Protein AF-A0AAE1NBQ6-F1 (afdb_monomer)

Secondary structure (DSSP, 8-state):
-------------------PPP--------THHHHHHHHHHHHHHHHHHHHHHHHHHHHHHHHGGGSSS---TTS-----TTT-HHHHHHHHHHHHHHHHHHHHHHHHHHHHHS---HHHHHHHHHHHHHHHHHHHHHHHHHHHHHHHHHH-BTTTTBPP-TTT-HHHHHHHHHHHHHHHHHHHHHHHHHHHHHHHHTT-

Nearest PDB structures (foldseek):
  8otz-assembly1_F2  TM=3.561E-01  e=7.314E+00  Bos taurus
  1y2o-assembly1_B  TM=2.184E-01  e=4.485E+00  Homo sapiens

Foldseek 3Di:
DDDDDDDDDDDDDDDDDDPDDPPDPPPPPPCVVVVLVVLLVLLLVLLVLLLCLLVLLLCLLVVCQVVPVDDDDPDPPPPRVVVPVLSVLLNVLSVVVNVVSVVVNVVSVVCSVDVPDPVSLVVVLVVLVVSLVSLVVSLVSLVVVLCCLCPNDVVVPRDNPCVPPVPSSVSSVVSSVSSVVSSVSSVVSSVSSVVVSVVD

Sequence (200 aa):
MDSASAKSKSKGKAVSFAGSPPRSTEAAPLPLFKWKKGLAIVDFILRLGAIGATMGATALMGTNEQMLPFFTQFLQFHAQWNEFRTFQFFVVANGAVVGYLVLSLPFSVMCIVRPLAAAPRLLLIILDSMMMALVAAGASAAAAITYLIHNGSQDANWMAICSQFTDFCQVASEAVVVSFIAAMFFLCLVLVSSLALKRY

Organism: NCBI:txid499986

InterPro domains:
  IPR006459 Casparian strip membrane protein [TIGR01569] (44-195)
  IPR006702 Casparian strip membrane protein domain [PF04535] (37-184)
  IPR044173 Casparian strip membrane protein/CASP-like protein [PTHR36488] (36-198)

Solvent-accessible surface area (backbone atoms only — not comparable to full-atom values): 11492 Å² total; per-residue (Å²): 139,80,85,86,89,86,88,84,90,84,87,83,81,90,76,90,76,88,75,75,75,82,75,77,77,76,71,72,79,58,72,64,62,61,48,55,53,51,51,52,51,51,48,52,50,39,51,50,50,25,39,52,22,22,48,46,18,31,42,48,55,52,69,48,71,72,77,64,90,79,70,63,97,82,60,84,71,84,66,49,68,80,68,48,62,50,57,41,46,29,40,52,38,25,48,52,44,37,55,48,49,65,62,43,50,62,51,54,55,48,48,68,79,48,74,75,62,71,61,62,58,52,53,48,44,53,53,49,51,53,47,28,50,45,33,46,52,23,28,52,51,37,46,55,52,52,47,37,33,62,68,27,36,78,94,74,71,40,70,53,50,33,89,83,40,52,70,61,49,48,43,52,51,50,20,36,52,34,28,49,52,20,28,51,31,36,50,50,47,45,52,56,51,51,58,54,56,75,75,107

Mean predicted aligned error: 13.75 Å

Radius of gyration: 32.15 Å; Cα contacts (8 Å, |Δi|>4): 165; chains: 1; bounding box: 77×36×108 Å

pLDDT: mean 72.56, std 21.96, range [26.48, 96.06]

Structure (mmCIF, N/CA/C/O backbone):
data_AF-A0AAE1NBQ6-F1
#
_entry.id   AF-A0AAE1NBQ6-F1
#
loop_
_atom_site.group_PDB
_atom_site.id
_atom_site.type_symbol
_atom_site.label_atom_id
_atom_site.label_alt_id
_atom_site.label_comp_id
_atom_site.label_asym_id
_atom_site.label_entity_id
_atom_site.label_seq_id
_atom_site.pdbx_PDB_ins_code
_atom_site.Cartn_x
_atom_site.Cartn_y
_atom_site.Cartn_z
_atom_site.occupancy
_atom_site.B_iso_or_equiv
_atom_site.auth_seq_id
_atom_site.auth_comp_id
_atom_site.auth_asym_id
_atom_site.auth_atom_id
_atom_site.pdbx_PDB_model_num
ATOM 1 N N . MET A 1 1 ? -37.187 19.894 77.285 1.00 31.19 1 MET A N 1
ATOM 2 C CA . MET A 1 1 ? -38.013 19.436 78.412 1.00 31.19 1 MET A CA 1
ATOM 3 C C . MET A 1 1 ? -39.233 18.741 77.836 1.00 31.19 1 MET A C 1
ATOM 5 O O . MET A 1 1 ? -39.896 19.361 77.024 1.00 31.19 1 MET A O 1
ATOM 9 N N . ASP A 1 2 ? -39.594 17.498 78.107 1.00 26.84 2 ASP A N 1
ATOM 10 C CA . ASP A 1 2 ? -39.015 16.394 78.870 1.00 26.84 2 ASP A CA 1
ATOM 11 C C . ASP A 1 2 ? -39.895 15.162 78.565 1.00 26.84 2 ASP A C 1
ATOM 13 O O . ASP A 1 2 ? -41.098 15.314 78.374 1.00 26.84 2 ASP A O 1
ATOM 17 N N . SER A 1 3 ? -39.281 13.974 78.584 1.00 30.69 3 SER A N 1
ATOM 18 C CA . SER A 1 3 ? -39.890 12.649 78.849 1.00 30.69 3 SER A CA 1
ATOM 19 C C . SER A 1 3 ? -40.850 12.051 77.794 1.00 30.69 3 SER A C 1
ATOM 21 O O . SER A 1 3 ? -41.952 12.530 77.581 1.00 30.69 3 SER A O 1
ATOM 23 N N . ALA A 1 4 ? -40.479 11.043 76.996 1.00 29.22 4 ALA A N 1
ATOM 24 C CA . ALA A 1 4 ? -40.107 9.648 77.301 1.00 29.22 4 ALA A CA 1
ATOM 25 C C . ALA A 1 4 ? -41.265 8.697 77.704 1.00 29.22 4 ALA A C 1
ATOM 27 O O . ALA A 1 4 ? -41.817 8.783 78.791 1.00 29.22 4 ALA A O 1
ATOM 28 N N . SER A 1 5 ? -41.432 7.672 76.850 1.00 27.64 5 SER A N 1
ATOM 29 C CA . SER A 1 5 ? -41.730 6.258 77.151 1.00 27.64 5 SER A CA 1
ATOM 30 C C . SER A 1 5 ? -43.175 5.802 77.409 1.00 27.64 5 SER A C 1
ATOM 32 O O . SER A 1 5 ? -43.733 6.020 78.475 1.00 27.64 5 SER A O 1
ATOM 34 N N . ALA A 1 6 ? -43.691 4.958 76.504 1.00 31.31 6 ALA A N 1
ATOM 35 C CA . ALA A 1 6 ? -44.351 3.709 76.896 1.00 31.31 6 ALA A CA 1
ATOM 36 C C . ALA A 1 6 ? -44.285 2.674 75.759 1.00 31.31 6 ALA A C 1
ATOM 38 O O . ALA A 1 6 ? -44.835 2.837 74.673 1.00 31.31 6 ALA A O 1
ATOM 39 N N . LYS A 1 7 ? -43.570 1.589 76.043 1.00 26.61 7 LYS A N 1
ATOM 40 C CA . LYS A 1 7 ? -43.378 0.394 75.222 1.00 26.61 7 LYS A CA 1
ATOM 41 C C . LYS A 1 7 ? -44.514 -0.577 75.554 1.00 26.61 7 LYS A C 1
ATOM 43 O O . LYS A 1 7 ? -44.653 -0.938 76.717 1.00 26.61 7 LYS A O 1
ATOM 48 N N . SER A 1 8 ? -45.270 -1.059 74.567 1.00 29.67 8 SER A N 1
ATOM 49 C CA . SER A 1 8 ? -46.094 -2.264 74.732 1.00 29.67 8 SER A CA 1
ATOM 50 C C . SER A 1 8 ? -45.755 -3.275 73.645 1.00 29.67 8 SER A C 1
ATOM 52 O O . SER A 1 8 ? -45.847 -3.009 72.449 1.00 29.67 8 SER A O 1
ATOM 54 N N . LYS A 1 9 ? -45.275 -4.427 74.106 1.00 26.48 9 LYS A N 1
ATOM 55 C CA . LYS A 1 9 ? -44.834 -5.585 73.337 1.00 26.48 9 LYS A CA 1
ATOM 56 C C . LYS A 1 9 ? -45.940 -6.626 73.465 1.00 26.48 9 LYS A C 1
ATOM 58 O O . LYS A 1 9 ? -46.072 -7.216 74.531 1.00 26.48 9 LYS A O 1
ATOM 63 N N . SER A 1 10 ? -46.693 -6.877 72.398 1.00 29.58 10 SER A N 1
ATOM 64 C CA . SER A 1 10 ? -47.514 -8.086 72.288 1.00 29.58 10 SER A CA 1
ATOM 65 C C . SER A 1 10 ? -47.027 -8.929 71.117 1.00 29.58 10 SER A C 1
ATOM 67 O O . SER A 1 10 ? -46.678 -8.431 70.051 1.00 29.58 10 SER A O 1
ATOM 69 N N . LYS A 1 11 ? -46.896 -10.218 71.401 1.00 27.50 11 LYS A N 1
ATOM 70 C CA . LYS A 1 11 ? -46.149 -11.249 70.687 1.00 27.50 11 LYS A CA 1
ATOM 71 C C . LYS A 1 11 ? -47.190 -12.143 70.014 1.00 27.50 11 LYS A C 1
ATOM 73 O O . LYS A 1 11 ? -48.024 -12.695 70.723 1.00 27.50 11 LYS A O 1
ATOM 78 N N . GLY A 1 12 ? -47.150 -12.331 68.695 1.00 27.52 12 GLY A N 1
ATOM 79 C CA . GLY A 1 12 ? -48.074 -13.282 68.074 1.00 27.52 12 GLY A CA 1
ATOM 80 C C . GLY A 1 12 ? -48.014 -13.416 66.557 1.00 27.52 12 GLY A C 1
ATOM 81 O O . GLY A 1 12 ? -48.585 -12.603 65.851 1.00 27.52 12 GLY A O 1
ATOM 82 N N . LYS A 1 13 ? -47.440 -14.547 66.129 1.00 28.38 13 LYS A N 1
ATOM 83 C CA . LYS A 1 13 ? -47.637 -15.280 64.864 1.00 28.38 13 LYS A CA 1
ATOM 84 C C . LYS A 1 13 ? -46.990 -14.741 63.583 1.00 28.38 13 LYS A C 1
ATOM 86 O O . LYS A 1 13 ? -47.464 -13.830 62.921 1.00 28.38 13 LYS A O 1
ATOM 91 N N . ALA A 1 14 ? -45.935 -15.461 63.202 1.00 31.41 14 ALA A N 1
ATOM 92 C CA . ALA A 1 14 ? -45.407 -15.544 61.855 1.00 31.41 14 ALA A CA 1
ATOM 93 C C . ALA A 1 14 ? -46.482 -16.042 60.877 1.00 31.41 14 ALA A C 1
ATOM 95 O O . ALA A 1 14 ? -47.060 -17.110 61.077 1.00 31.41 14 ALA A O 1
ATOM 96 N N . VAL A 1 15 ? -46.679 -15.298 59.793 1.00 33.09 15 VAL A N 1
ATOM 97 C CA . VAL A 1 15 ? -47.125 -15.842 58.512 1.00 33.09 15 VAL A CA 1
ATOM 98 C C . VAL A 1 15 ? -46.121 -15.342 57.486 1.00 33.09 15 VAL A C 1
ATOM 100 O O . VAL A 1 15 ? -46.038 -14.153 57.189 1.00 33.09 15 VAL A O 1
ATOM 103 N N . SER A 1 16 ? -45.288 -16.273 57.035 1.00 30.25 16 SER A N 1
ATOM 104 C CA . SER A 1 16 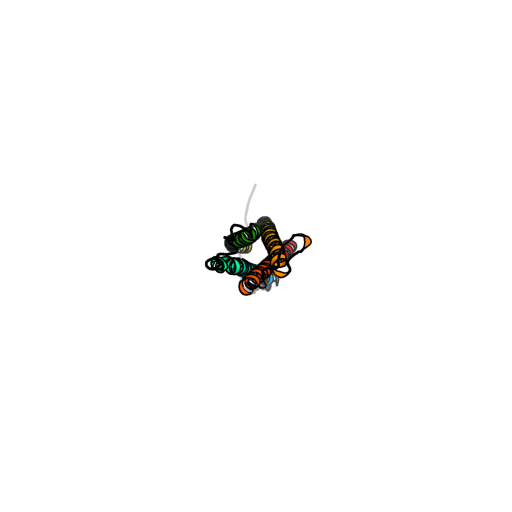? -44.361 -16.098 55.928 1.00 30.25 16 SER A CA 1
ATOM 105 C C . SER A 1 16 ? -45.186 -15.931 54.654 1.00 30.25 16 SER A C 1
ATOM 107 O O . SER A 1 16 ? -45.864 -16.869 54.242 1.00 30.25 16 SER A O 1
ATOM 109 N N . PHE A 1 17 ? -45.157 -14.747 54.048 1.00 33.66 17 PHE A N 1
ATOM 110 C CA . PHE A 1 17 ? -45.557 -14.578 52.656 1.00 33.66 17 PHE A CA 1
ATOM 111 C C . PHE A 1 17 ? -44.300 -14.231 51.871 1.00 33.66 17 PHE A C 1
ATOM 113 O O . PHE A 1 17 ? -43.771 -13.122 51.942 1.00 33.66 17 PHE A O 1
ATOM 120 N N . ALA A 1 18 ? -43.787 -15.248 51.183 1.00 34.12 18 ALA A N 1
ATOM 121 C CA . ALA A 1 18 ? -42.698 -15.144 50.236 1.00 34.12 18 ALA A CA 1
ATOM 122 C C . ALA A 1 18 ? -43.136 -14.249 49.066 1.00 34.12 18 ALA A C 1
ATOM 124 O O . ALA A 1 18 ? -43.719 -14.712 48.090 1.00 34.12 18 ALA A O 1
ATOM 125 N N . GLY A 1 19 ? -42.868 -12.950 49.179 1.00 32.12 19 GLY A N 1
ATOM 126 C CA . GLY A 1 19 ? -42.820 -12.043 48.041 1.00 32.12 19 GLY A CA 1
ATOM 127 C C . GLY A 1 19 ? -41.471 -12.210 47.354 1.00 32.12 19 GLY A C 1
ATOM 128 O O . GLY A 1 19 ? -40.482 -11.613 47.769 1.00 32.12 19 GLY A O 1
ATOM 129 N N . SER A 1 20 ? -41.412 -13.065 46.338 1.00 38.72 20 SER A N 1
ATOM 130 C CA . SER A 1 20 ? -40.271 -13.147 45.423 1.00 38.72 20 SER A CA 1
ATOM 131 C C . SER A 1 20 ? -39.976 -11.765 44.808 1.00 38.72 20 SER A C 1
ATOM 133 O O . SER A 1 20 ? -40.922 -11.102 44.374 1.00 38.72 20 SER A O 1
ATOM 135 N N . PRO A 1 21 ? -38.707 -11.315 44.731 1.00 45.84 21 PRO A N 1
ATOM 136 C CA . PRO A 1 21 ? -38.370 -10.086 44.019 1.00 45.84 21 PRO A CA 1
ATOM 137 C C . PRO A 1 21 ? -38.677 -10.251 42.522 1.00 45.84 21 PRO A C 1
ATOM 139 O O . PRO A 1 21 ? -38.608 -11.372 42.003 1.00 45.84 21 PRO A O 1
ATOM 142 N N . PRO A 1 22 ? -39.018 -9.167 41.800 1.00 41.03 22 PRO A N 1
ATOM 143 C CA . PRO A 1 22 ? -39.228 -9.244 40.367 1.00 41.03 22 PRO A CA 1
ATOM 144 C C . PRO A 1 22 ? -37.936 -9.719 39.707 1.00 41.03 22 PRO A C 1
ATOM 146 O O . PRO A 1 22 ? -36.879 -9.098 39.816 1.00 41.03 22 PRO A O 1
ATOM 149 N N . ARG A 1 23 ? -38.068 -10.870 39.050 1.00 34.34 23 ARG A N 1
ATOM 150 C CA . ARG A 1 23 ? -37.156 -11.459 38.079 1.00 34.34 23 ARG A CA 1
ATOM 151 C C . ARG A 1 23 ? -36.502 -10.339 37.275 1.00 34.34 23 ARG A C 1
ATOM 153 O O . ARG A 1 23 ? -37.174 -9.695 36.474 1.00 34.34 23 ARG A O 1
ATOM 160 N N . SER A 1 24 ? -35.210 -10.106 37.504 1.00 37.38 24 SER A N 1
ATOM 161 C CA . SER A 1 24 ? -34.391 -9.329 36.587 1.00 37.38 24 SER A CA 1
ATOM 162 C C . SER A 1 24 ? -34.566 -9.971 35.221 1.00 37.38 24 SER A C 1
ATOM 164 O O . SER A 1 24 ? -34.138 -11.104 34.998 1.00 37.38 24 SER A O 1
ATOM 166 N N . THR A 1 25 ? -35.282 -9.289 34.334 1.00 42.12 25 THR A N 1
ATOM 167 C CA . THR A 1 25 ? -35.248 -9.588 32.915 1.00 42.12 25 THR A CA 1
ATOM 168 C C . THR A 1 25 ? -33.795 -9.383 32.528 1.00 42.12 25 THR A C 1
ATOM 170 O O . THR A 1 25 ? -33.335 -8.251 32.394 1.00 42.12 25 THR A O 1
ATOM 173 N N . GLU A 1 26 ? -33.045 -10.480 32.474 1.00 49.03 26 GLU A N 1
ATOM 174 C CA . GLU A 1 26 ? -31.759 -10.534 31.810 1.00 49.03 26 GLU A CA 1
ATOM 175 C C . GLU A 1 26 ? -32.007 -9.998 30.405 1.00 49.03 26 GLU A C 1
ATOM 177 O O . GLU A 1 26 ? -32.633 -10.644 29.562 1.00 49.03 26 GLU A O 1
ATOM 182 N N . ALA A 1 27 ? -31.636 -8.735 30.203 1.00 45.88 27 ALA A N 1
ATOM 183 C CA . ALA A 1 27 ? -31.652 -8.119 28.902 1.00 45.88 27 ALA A CA 1
ATOM 184 C C . ALA A 1 27 ? -30.701 -8.956 28.054 1.00 45.88 27 ALA A C 1
ATOM 186 O O . ALA A 1 27 ? -29.486 -8.912 28.258 1.00 45.88 27 ALA A O 1
ATOM 187 N N . ALA A 1 28 ? -31.262 -9.751 27.138 1.00 53.34 28 ALA A N 1
ATOM 188 C CA . ALA A 1 28 ? -30.499 -10.414 26.097 1.00 53.34 28 ALA A CA 1
ATOM 189 C C . ALA A 1 28 ? -29.483 -9.391 25.560 1.00 53.34 28 ALA A C 1
ATOM 191 O O . ALA A 1 28 ? -29.900 -8.282 25.200 1.00 53.34 28 ALA A O 1
ATOM 192 N N . PRO A 1 29 ? -28.169 -9.683 25.576 1.00 52.31 29 PRO A N 1
ATOM 193 C CA . PRO A 1 29 ? -27.173 -8.690 25.222 1.00 52.31 29 PRO A CA 1
ATOM 194 C C . PRO A 1 29 ? -27.500 -8.179 23.822 1.00 52.31 29 PRO A C 1
ATOM 196 O O . PRO A 1 29 ? -27.537 -8.950 22.859 1.00 52.31 29 PRO A O 1
ATOM 199 N N . LEU A 1 30 ? -27.803 -6.880 23.744 1.00 52.66 30 LEU A N 1
ATOM 200 C CA . LEU A 1 30 ? -28.184 -6.192 22.519 1.00 52.66 30 LEU A CA 1
ATOM 201 C C . LEU A 1 30 ? -27.231 -6.564 21.364 1.00 52.66 30 LEU A C 1
ATOM 203 O O . LEU A 1 30 ? -26.025 -6.743 21.585 1.00 52.66 30 LEU A O 1
ATOM 207 N N . PRO A 1 31 ? -27.722 -6.577 20.110 1.00 55.84 31 PRO A N 1
ATOM 208 C CA . PRO A 1 31 ? -26.935 -6.862 18.901 1.00 55.84 31 PRO A CA 1
ATOM 209 C C . PRO A 1 31 ? -25.656 -6.012 18.751 1.00 55.84 31 PRO A C 1
ATOM 211 O O . PRO A 1 31 ? -24.762 -6.377 17.987 1.00 55.84 31 PRO A O 1
ATOM 214 N N . LEU A 1 32 ? -25.524 -4.927 19.522 1.00 56.03 32 LEU A N 1
ATOM 215 C CA . LEU A 1 32 ? -24.324 -4.098 19.640 1.00 56.03 32 LEU A CA 1
ATOM 216 C C . LEU A 1 32 ? -23.065 -4.884 20.035 1.00 56.03 32 LEU A C 1
ATOM 218 O O . LEU A 1 32 ? -21.993 -4.610 19.495 1.00 56.03 32 LEU A O 1
ATOM 222 N N . PHE A 1 33 ? -23.159 -5.874 20.929 1.00 52.78 33 PHE A N 1
ATOM 223 C CA . PHE A 1 33 ? -21.970 -6.614 21.374 1.00 52.78 33 PHE A CA 1
ATOM 224 C C . PHE A 1 33 ? -21.440 -7.570 20.292 1.00 52.78 33 PHE A C 1
ATOM 226 O O . PHE A 1 33 ? -20.227 -7.704 20.119 1.00 52.78 33 PHE A O 1
ATOM 233 N N . LYS A 1 34 ? -22.340 -8.175 19.500 1.00 61.50 34 LYS A N 1
ATOM 234 C CA . LYS A 1 34 ? -21.973 -8.960 18.305 1.00 61.50 34 LYS A CA 1
ATOM 235 C C . LYS A 1 34 ? -21.352 -8.071 17.222 1.00 61.50 34 LYS A C 1
ATOM 237 O O . LYS A 1 34 ? -20.359 -8.461 16.616 1.00 61.50 34 LYS A O 1
ATOM 242 N N . TRP A 1 35 ? -21.877 -6.859 17.038 1.00 68.50 35 TRP A N 1
ATOM 243 C CA . TRP A 1 35 ? -21.367 -5.887 16.066 1.00 68.50 35 TRP A CA 1
ATOM 244 C C . TRP A 1 35 ? -19.948 -5.394 16.378 1.00 68.50 35 TRP A C 1
ATOM 246 O O . TRP A 1 35 ? -19.117 -5.333 15.476 1.00 68.50 35 TRP A O 1
ATOM 256 N N . LYS A 1 36 ? -19.634 -5.095 17.648 1.00 71.19 36 LYS A N 1
ATOM 257 C CA . LYS A 1 36 ? -18.278 -4.670 18.050 1.00 71.19 36 LYS A CA 1
ATOM 258 C C . LYS A 1 36 ? -17.228 -5.758 17.801 1.00 71.19 36 LYS A C 1
ATOM 260 O O . LYS A 1 36 ? -16.136 -5.451 17.331 1.00 71.19 36 LYS A O 1
ATOM 265 N N . LYS A 1 37 ? -17.573 -7.024 18.066 1.00 74.56 37 LYS A N 1
ATOM 266 C CA . LYS A 1 37 ? -16.703 -8.176 17.780 1.00 74.56 37 LYS A CA 1
ATOM 267 C C . LYS A 1 37 ? -16.515 -8.393 16.279 1.00 74.56 37 LYS A C 1
ATOM 269 O O . LYS A 1 37 ? -15.386 -8.566 15.842 1.00 74.56 37 LYS A O 1
ATOM 274 N N . GLY A 1 38 ? -17.593 -8.330 15.495 1.00 81.06 38 GLY A N 1
ATOM 275 C CA . GLY A 1 38 ? -17.519 -8.450 14.035 1.00 81.06 38 GLY A CA 1
ATOM 276 C C . GLY A 1 38 ? -16.649 -7.362 13.406 1.00 81.06 38 GLY A C 1
ATOM 277 O O . GLY A 1 38 ? -15.786 -7.662 12.591 1.00 81.06 38 GLY A O 1
ATOM 278 N N . LEU A 1 39 ? -16.803 -6.115 13.854 1.00 80.88 39 LEU A N 1
ATOM 279 C CA . LEU A 1 39 ? -15.987 -4.992 13.399 1.00 80.88 39 LEU A CA 1
ATOM 280 C C . LEU A 1 39 ? -14.494 -5.185 13.708 1.00 80.88 39 LEU A C 1
ATOM 282 O O . LEU A 1 39 ? -13.658 -4.917 12.854 1.00 80.88 39 LEU A O 1
ATOM 286 N N . ALA A 1 40 ? -14.166 -5.665 14.911 1.00 81.44 40 ALA A N 1
ATOM 287 C CA . ALA A 1 40 ? -12.790 -5.963 15.307 1.00 81.44 40 ALA A CA 1
ATOM 288 C C . ALA A 1 40 ? -12.166 -7.080 14.455 1.00 81.44 40 ALA A C 1
ATOM 290 O O . ALA A 1 40 ? -11.008 -6.984 14.064 1.00 81.44 40 ALA A O 1
ATOM 291 N N . ILE A 1 41 ? -12.941 -8.123 14.139 1.00 85.44 41 ILE A N 1
ATOM 292 C CA . ILE A 1 41 ? -12.497 -9.224 13.276 1.00 85.44 41 ILE A CA 1
ATOM 293 C C . ILE A 1 41 ? -12.252 -8.719 11.850 1.00 85.44 41 ILE A C 1
ATOM 295 O O . ILE A 1 41 ? -11.231 -9.049 11.256 1.00 85.44 41 ILE A O 1
ATOM 299 N N . VAL A 1 42 ? -13.158 -7.898 11.311 1.00 89.00 42 VAL A N 1
ATOM 300 C CA . VAL A 1 42 ? -13.010 -7.322 9.967 1.00 89.00 42 VAL A CA 1
ATOM 301 C C . VAL A 1 42 ? -11.791 -6.395 9.888 1.00 89.00 42 VAL A C 1
ATOM 303 O O . VAL A 1 42 ? -11.018 -6.535 8.946 1.00 89.00 42 VAL A O 1
ATOM 306 N N . ASP A 1 43 ? -11.570 -5.512 10.873 1.00 86.56 43 ASP A N 1
ATOM 307 C CA . ASP A 1 43 ? -10.354 -4.674 10.955 1.00 86.56 43 ASP A CA 1
ATOM 308 C C . ASP A 1 43 ? -9.085 -5.537 10.946 1.00 86.56 43 ASP A C 1
ATOM 310 O O . ASP A 1 43 ? -8.170 -5.304 10.159 1.00 86.56 43 ASP A O 1
ATOM 314 N N . PHE A 1 44 ? -9.065 -6.595 11.759 1.00 88.06 44 PHE A N 1
ATOM 315 C CA . PHE A 1 44 ? -7.923 -7.498 11.862 1.00 88.06 44 PHE A CA 1
ATOM 316 C C . PHE A 1 44 ? -7.630 -8.241 10.549 1.00 88.06 44 PHE A C 1
ATOM 318 O O . PHE A 1 44 ? -6.479 -8.291 10.117 1.00 88.06 44 PHE A O 1
ATOM 325 N N . ILE A 1 45 ? -8.660 -8.776 9.883 1.00 91.56 45 ILE A N 1
ATOM 326 C CA . ILE A 1 45 ? -8.518 -9.463 8.588 1.00 91.56 45 ILE A CA 1
ATOM 327 C C . ILE A 1 45 ? -8.020 -8.495 7.514 1.00 91.56 45 ILE A C 1
ATOM 329 O O . ILE A 1 45 ? -7.120 -8.841 6.753 1.00 91.56 45 ILE A O 1
ATOM 333 N N . LEU A 1 46 ? -8.570 -7.280 7.460 1.00 91.25 46 LEU A N 1
ATOM 334 C CA . LEU A 1 46 ? -8.147 -6.267 6.495 1.00 91.25 46 LEU A CA 1
ATOM 335 C C . LEU A 1 46 ? -6.688 -5.843 6.718 1.00 91.25 46 LEU A C 1
ATOM 337 O O . LEU A 1 46 ? -5.946 -5.718 5.747 1.00 91.25 46 LEU A O 1
ATOM 341 N N . ARG A 1 47 ? -6.245 -5.684 7.975 1.00 91.19 47 ARG A N 1
ATOM 342 C CA . ARG A 1 47 ? -4.834 -5.396 8.293 1.00 91.19 47 ARG A CA 1
ATOM 343 C C . ARG A 1 47 ? -3.914 -6.549 7.902 1.00 91.19 47 ARG A C 1
ATOM 345 O O . ARG A 1 47 ? -2.872 -6.304 7.307 1.00 91.19 47 ARG A O 1
ATOM 352 N N . LEU A 1 48 ? -4.299 -7.795 8.178 1.00 91.38 48 LEU A N 1
ATOM 353 C CA . LEU A 1 48 ? -3.549 -8.979 7.740 1.00 91.38 48 LEU A CA 1
ATOM 354 C C . LEU A 1 48 ? -3.448 -9.068 6.214 1.00 91.38 48 LEU A C 1
ATOM 356 O O . LEU A 1 48 ? -2.368 -9.323 5.689 1.00 91.38 48 LEU A O 1
ATOM 360 N N . GLY A 1 49 ? -4.553 -8.817 5.509 1.00 92.44 49 GLY A N 1
ATOM 361 C CA . GLY A 1 49 ? -4.581 -8.760 4.049 1.00 92.44 49 GLY A CA 1
ATOM 362 C C . GLY A 1 49 ? -3.665 -7.666 3.505 1.00 92.44 49 GLY A C 1
ATOM 363 O O . GLY A 1 49 ? -2.886 -7.922 2.591 1.00 92.44 49 GLY A O 1
ATOM 364 N N . ALA A 1 50 ? -3.689 -6.477 4.115 1.00 93.06 50 ALA A N 1
ATOM 365 C CA . ALA A 1 50 ? -2.795 -5.380 3.760 1.00 93.06 50 ALA A CA 1
ATOM 366 C C . ALA A 1 50 ? -1.319 -5.736 3.993 1.00 93.06 50 ALA A C 1
ATOM 368 O O . ALA A 1 50 ? -0.508 -5.455 3.119 1.00 93.06 50 ALA A O 1
ATOM 369 N N . ILE A 1 51 ? -0.972 -6.396 5.109 1.00 93.12 51 ILE A N 1
ATOM 370 C CA . ILE A 1 51 ? 0.399 -6.873 5.379 1.00 93.12 51 ILE A CA 1
ATOM 371 C C . ILE A 1 51 ? 0.828 -7.873 4.313 1.00 93.12 51 ILE A C 1
ATOM 373 O O . ILE A 1 51 ? 1.904 -7.734 3.744 1.00 93.12 51 ILE A O 1
ATOM 377 N N . GLY A 1 52 ? -0.007 -8.875 4.031 1.00 92.62 52 GLY A N 1
ATOM 378 C CA . GLY A 1 52 ? 0.295 -9.888 3.025 1.00 92.62 52 GLY A CA 1
ATOM 379 C C . GLY A 1 52 ? 0.489 -9.277 1.639 1.00 92.62 52 GLY A C 1
ATOM 380 O O . GLY A 1 52 ? 1.427 -9.643 0.938 1.00 92.62 52 GLY A O 1
ATOM 381 N N . ALA A 1 53 ? -0.346 -8.304 1.272 1.00 93.75 53 ALA A N 1
ATOM 382 C CA . ALA A 1 53 ? -0.247 -7.612 -0.003 1.00 93.75 53 ALA A CA 1
ATOM 383 C C . ALA A 1 53 ? 1.004 -6.721 -0.084 1.00 93.75 53 ALA A C 1
ATOM 385 O O . ALA A 1 53 ? 1.779 -6.865 -1.019 1.00 93.75 53 ALA A O 1
ATOM 386 N N . THR A 1 54 ? 1.276 -5.845 0.888 1.00 91.94 54 THR A N 1
ATOM 387 C CA . THR A 1 54 ? 2.470 -4.976 0.835 1.00 91.94 54 THR A CA 1
ATOM 388 C C . THR A 1 54 ? 3.767 -5.764 0.975 1.00 91.94 54 THR A C 1
ATOM 390 O O . THR A 1 54 ? 4.736 -5.483 0.269 1.00 91.94 54 THR A O 1
ATOM 393 N N . MET A 1 55 ? 3.794 -6.792 1.825 1.00 91.12 55 MET A N 1
ATOM 394 C CA . MET A 1 55 ? 4.932 -7.700 1.942 1.00 91.12 55 MET A CA 1
ATOM 395 C C . MET A 1 55 ? 5.109 -8.525 0.668 1.00 91.12 55 MET A C 1
ATOM 397 O O . MET A 1 55 ? 6.232 -8.669 0.212 1.00 91.12 55 MET A O 1
ATOM 401 N N . GLY A 1 56 ? 4.023 -9.003 0.057 1.00 90.75 56 GLY A N 1
ATOM 402 C CA . GLY A 1 56 ? 4.045 -9.697 -1.229 1.00 90.75 56 GLY A CA 1
ATOM 403 C C . GLY A 1 56 ? 4.539 -8.802 -2.363 1.00 90.75 56 GLY A C 1
ATOM 404 O O . GLY A 1 56 ? 5.419 -9.206 -3.103 1.00 90.75 56 GLY A O 1
ATOM 405 N N . ALA A 1 57 ? 4.061 -7.561 -2.456 1.00 89.56 57 ALA A N 1
ATOM 406 C CA . ALA A 1 57 ? 4.537 -6.582 -3.431 1.00 89.56 57 ALA A CA 1
ATOM 407 C C . ALA A 1 57 ? 6.028 -6.266 -3.234 1.00 89.56 57 ALA A C 1
ATOM 409 O O . ALA A 1 57 ? 6.796 -6.267 -4.192 1.00 89.56 57 ALA A O 1
ATOM 410 N N . THR A 1 58 ? 6.450 -6.053 -1.984 1.00 87.81 58 THR A N 1
ATOM 411 C CA . THR A 1 58 ? 7.857 -5.817 -1.623 1.00 87.81 58 THR A CA 1
ATOM 412 C C . THR A 1 58 ? 8.712 -7.041 -1.915 1.00 87.81 58 THR A C 1
ATOM 414 O O . THR A 1 58 ? 9.822 -6.891 -2.399 1.00 87.81 58 THR A O 1
ATOM 417 N N . ALA A 1 59 ? 8.209 -8.245 -1.645 1.00 86.50 59 ALA A N 1
ATOM 418 C CA . ALA A 1 59 ? 8.911 -9.493 -1.896 1.00 86.50 59 ALA A CA 1
ATOM 419 C C . ALA A 1 59 ? 9.004 -9.777 -3.390 1.00 86.50 59 ALA A C 1
ATOM 421 O O . ALA A 1 59 ? 10.096 -10.021 -3.846 1.00 86.50 59 ALA A O 1
ATOM 422 N N . LEU A 1 60 ? 7.933 -9.668 -4.177 1.00 85.50 60 LEU A N 1
ATOM 423 C CA . LEU A 1 60 ? 7.990 -9.842 -5.634 1.00 85.50 60 LEU A CA 1
ATOM 424 C C . LEU A 1 60 ? 8.997 -8.878 -6.265 1.00 85.50 60 LEU A C 1
ATOM 426 O O . LEU A 1 60 ? 9.791 -9.261 -7.118 1.00 85.50 60 LEU A O 1
ATOM 430 N N . MET A 1 61 ? 9.007 -7.630 -5.803 1.00 80.00 61 MET A N 1
ATOM 431 C CA . MET A 1 61 ? 9.922 -6.616 -6.307 1.00 80.00 61 MET A CA 1
ATOM 432 C C . MET A 1 61 ? 11.352 -6.803 -5.768 1.00 80.00 61 MET A C 1
ATOM 434 O O . MET A 1 61 ? 12.314 -6.659 -6.508 1.00 80.00 61 MET A O 1
ATOM 438 N N . GLY A 1 62 ? 11.501 -7.193 -4.504 1.00 71.06 62 GLY A N 1
ATOM 439 C CA . GLY A 1 62 ? 12.783 -7.399 -3.834 1.00 71.06 62 GLY A CA 1
ATOM 440 C C . GLY A 1 62 ? 13.431 -8.747 -4.147 1.00 71.06 62 GLY A C 1
ATOM 441 O O . GLY A 1 62 ? 14.623 -8.826 -4.327 1.00 71.06 62 GLY A O 1
ATOM 442 N N . THR A 1 63 ? 12.718 -9.850 -4.318 1.00 69.50 63 THR A N 1
ATOM 443 C CA . THR A 1 63 ? 13.337 -11.130 -4.717 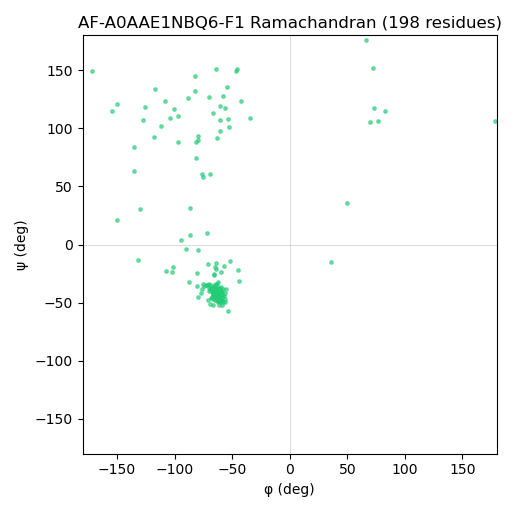1.00 69.50 63 THR A CA 1
ATOM 444 C C . THR A 1 63 ? 13.814 -11.104 -6.165 1.00 69.50 63 THR A C 1
ATOM 446 O O . THR A 1 63 ? 14.676 -11.892 -6.545 1.00 69.50 63 THR A O 1
ATOM 449 N N . ASN A 1 64 ? 13.334 -10.141 -6.953 1.00 59.62 64 ASN A N 1
ATOM 450 C CA . ASN A 1 64 ? 13.921 -9.793 -8.240 1.00 59.62 64 ASN A CA 1
ATOM 451 C C . ASN A 1 64 ? 15.278 -9.061 -8.124 1.00 59.62 64 ASN A C 1
ATOM 453 O O . ASN A 1 64 ? 15.805 -8.620 -9.143 1.00 59.62 64 ASN A O 1
ATOM 457 N N . GLU A 1 65 ? 15.919 -8.963 -6.947 1.00 47.62 65 GLU A N 1
ATOM 458 C CA . GLU A 1 65 ? 17.336 -8.546 -6.840 1.00 47.62 65 GLU A CA 1
ATOM 459 C C . GLU A 1 65 ? 18.276 -9.457 -7.663 1.00 47.62 65 GLU A C 1
ATOM 461 O O . GLU A 1 65 ? 19.382 -9.052 -8.010 1.00 47.62 65 GLU A O 1
ATOM 466 N N . GLN A 1 66 ? 17.836 -10.665 -8.044 1.00 39.47 66 GLN A N 1
ATOM 467 C CA . GLN A 1 66 ? 18.572 -11.563 -8.945 1.00 39.47 66 GLN A CA 1
ATOM 468 C C . GLN A 1 66 ? 18.328 -11.321 -10.443 1.00 39.47 66 GLN A C 1
ATOM 470 O O . GLN A 1 66 ? 18.839 -12.073 -11.268 1.00 39.47 66 GLN A O 1
ATOM 475 N N . MET A 1 67 ? 17.634 -10.251 -10.830 1.00 44.84 67 MET A N 1
ATOM 476 C CA . MET A 1 67 ? 17.519 -9.839 -12.233 1.00 44.84 67 MET A CA 1
ATOM 477 C C . MET A 1 67 ? 18.678 -8.941 -12.695 1.00 44.84 67 MET A C 1
ATOM 479 O O . MET A 1 67 ? 18.462 -8.114 -13.566 1.00 44.84 67 MET A O 1
ATOM 483 N N . LEU A 1 68 ? 19.907 -9.089 -12.161 1.00 46.09 68 LEU A N 1
ATOM 484 C CA . LEU A 1 68 ? 21.113 -8.427 -12.708 1.00 46.09 68 LEU A CA 1
ATOM 485 C C . LEU A 1 68 ? 22.497 -9.126 -12.550 1.00 46.09 68 LEU A C 1
ATOM 487 O O . LEU A 1 68 ? 23.496 -8.437 -12.751 1.00 46.09 68 LEU A O 1
ATOM 491 N N . PRO A 1 69 ? 22.686 -10.447 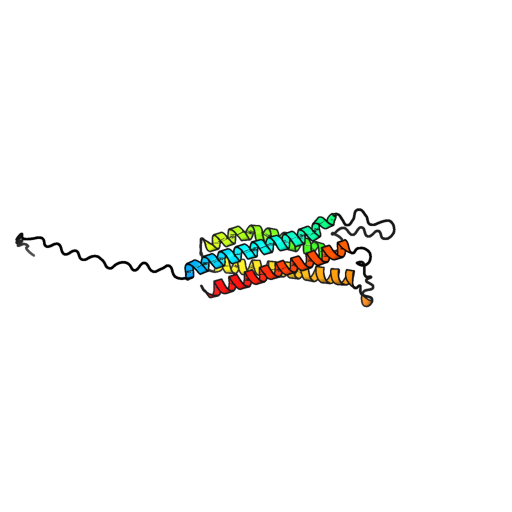-12.316 1.00 39.22 69 PRO A N 1
ATOM 492 C CA . PRO A 1 69 ? 24.004 -11.031 -12.584 1.00 39.22 69 PRO A CA 1
ATOM 493 C C . PRO A 1 69 ? 24.223 -11.324 -14.084 1.00 39.22 69 PRO A C 1
ATOM 495 O O . PRO A 1 69 ? 25.319 -11.729 -14.458 1.00 39.22 69 PRO A O 1
ATOM 498 N N . PHE A 1 70 ? 23.214 -11.135 -14.951 1.00 40.41 70 PHE A N 1
ATOM 499 C CA . PHE A 1 70 ? 23.222 -11.648 -16.331 1.00 40.41 70 PHE A CA 1
ATOM 500 C C . PHE A 1 70 ? 22.876 -10.617 -17.429 1.00 40.41 70 PHE A C 1
ATOM 502 O O . PHE A 1 70 ? 22.332 -10.992 -18.463 1.00 40.41 70 PHE A O 1
ATOM 509 N N . PHE A 1 71 ? 23.187 -9.324 -17.262 1.00 47.84 71 PHE A N 1
ATOM 510 C CA . PHE A 1 71 ? 23.157 -8.375 -18.391 1.00 47.84 71 PHE A CA 1
ATOM 511 C C . PHE A 1 71 ? 24.558 -8.186 -18.988 1.00 47.84 71 PHE A C 1
ATOM 513 O O . PHE A 1 71 ? 25.480 -7.653 -18.376 1.00 47.84 71 PHE A O 1
ATOM 520 N N . THR A 1 72 ? 24.696 -8.701 -20.203 1.00 37.94 72 THR A N 1
ATOM 521 C CA . THR A 1 72 ? 25.905 -8.950 -20.986 1.00 37.94 72 THR A CA 1
ATOM 522 C C . THR A 1 72 ? 26.429 -7.713 -21.728 1.00 37.94 72 THR 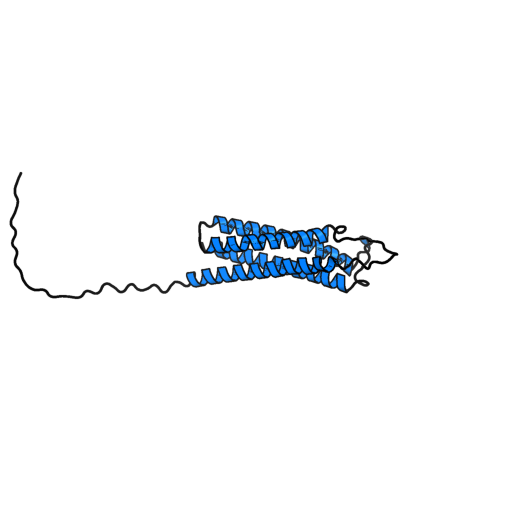A C 1
ATOM 524 O O . THR A 1 72 ? 25.663 -7.072 -22.440 1.00 37.94 72 THR A O 1
ATOM 527 N N . GLN A 1 73 ? 27.739 -7.453 -21.613 1.00 43.62 73 GLN A N 1
ATOM 528 C CA . GLN A 1 73 ? 28.754 -6.933 -22.567 1.00 43.62 73 GLN A CA 1
ATOM 529 C C . GLN A 1 73 ? 28.445 -5.854 -23.649 1.00 43.62 73 GLN A C 1
ATOM 531 O O . GLN A 1 73 ? 29.397 -5.281 -24.168 1.00 43.62 73 GLN A O 1
ATOM 536 N N . PHE A 1 74 ? 27.201 -5.515 -24.003 1.00 44.84 74 PHE A N 1
ATOM 537 C CA . PHE A 1 74 ? 26.893 -4.549 -25.080 1.00 44.84 74 PHE A CA 1
ATOM 538 C C . PHE A 1 74 ? 25.868 -3.463 -24.715 1.00 44.84 74 PHE A C 1
ATOM 540 O O . PHE A 1 74 ? 25.791 -2.447 -25.399 1.00 44.84 74 PHE A O 1
ATOM 547 N N . LEU A 1 75 ? 25.144 -3.618 -23.605 1.00 46.31 75 LEU A N 1
ATOM 548 C CA . LEU A 1 75 ? 24.358 -2.563 -22.959 1.00 46.31 75 LEU A CA 1
ATOM 549 C C . LEU A 1 75 ? 24.644 -2.652 -21.463 1.00 46.31 75 LEU A C 1
ATOM 551 O O . LEU A 1 75 ? 23.931 -3.314 -20.715 1.00 46.31 75 LEU A O 1
ATOM 555 N N . GLN A 1 76 ? 25.743 -2.036 -21.033 1.00 34.16 76 GLN A N 1
ATOM 556 C CA . GLN A 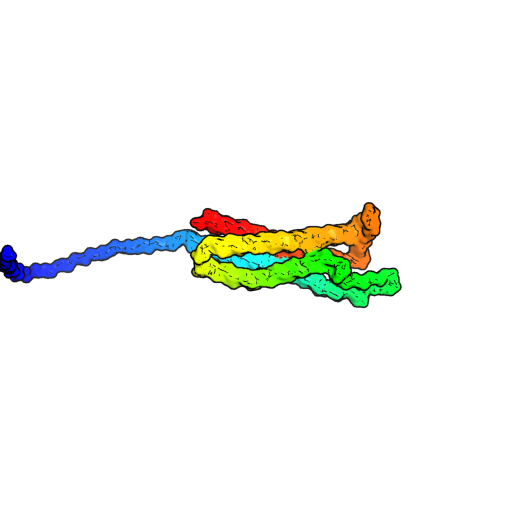1 76 ? 26.166 -2.025 -19.636 1.00 34.16 76 GLN A CA 1
ATOM 557 C C . GLN A 1 76 ? 25.303 -1.047 -18.822 1.00 34.16 76 GLN A C 1
ATOM 559 O O . GLN A 1 76 ? 25.795 -0.077 -18.257 1.00 34.16 76 GLN A O 1
ATOM 564 N N . PHE A 1 77 ? 23.994 -1.295 -18.764 1.00 42.94 77 PHE A N 1
ATOM 565 C CA . PHE A 1 77 ? 23.151 -0.735 -17.719 1.00 42.94 77 PHE A CA 1
ATOM 566 C C . PHE A 1 77 ? 23.351 -1.601 -16.481 1.00 42.94 77 PHE A C 1
ATOM 568 O O . PHE A 1 77 ? 22.656 -2.589 -16.263 1.00 42.94 77 PHE A O 1
ATOM 575 N N . HIS A 1 78 ? 24.326 -1.220 -15.658 1.00 35.47 78 HIS A N 1
ATOM 576 C CA . HIS A 1 78 ? 24.394 -1.634 -14.260 1.00 35.47 78 HIS A CA 1
ATOM 577 C C . HIS A 1 78 ? 23.245 -0.947 -13.503 1.00 35.47 78 HIS A C 1
ATOM 579 O O . HIS A 1 78 ? 23.458 -0.106 -12.639 1.00 35.47 78 HIS A O 1
ATOM 585 N N . ALA A 1 79 ? 22.005 -1.225 -13.902 1.00 40.69 79 ALA A N 1
ATOM 586 C CA . ALA A 1 79 ? 20.823 -0.661 -13.284 1.00 40.69 79 ALA A CA 1
ATOM 587 C C . ALA A 1 79 ? 20.522 -1.486 -12.039 1.00 40.69 79 ALA A C 1
ATOM 589 O O . ALA A 1 79 ? 19.599 -2.293 -12.017 1.00 40.69 79 ALA A O 1
ATOM 590 N N . GLN A 1 80 ? 21.328 -1.294 -10.993 1.00 42.72 80 GLN A N 1
ATOM 591 C CA . GLN A 1 80 ? 20.896 -1.630 -9.643 1.00 42.72 80 GLN A CA 1
ATOM 592 C C . GLN A 1 80 ? 19.472 -1.079 -9.459 1.00 42.72 80 GLN A C 1
ATOM 594 O O . GLN A 1 80 ? 19.134 -0.031 -10.016 1.00 42.72 80 GLN A O 1
ATOM 599 N N . TRP A 1 81 ? 18.655 -1.711 -8.615 1.00 41.72 81 TRP A N 1
ATOM 600 C CA . TRP A 1 81 ? 17.382 -1.140 -8.148 1.00 41.72 81 TRP A CA 1
ATOM 601 C C . TRP A 1 81 ? 17.510 0.341 -7.730 1.00 41.72 81 TRP A C 1
ATOM 603 O O . TRP A 1 81 ? 16.531 1.074 -7.772 1.00 41.72 81 TRP A O 1
ATOM 613 N N . ASN A 1 82 ? 18.736 0.776 -7.412 1.00 44.56 82 ASN A N 1
ATOM 614 C CA . ASN A 1 82 ? 19.216 2.125 -7.128 1.00 44.56 82 ASN 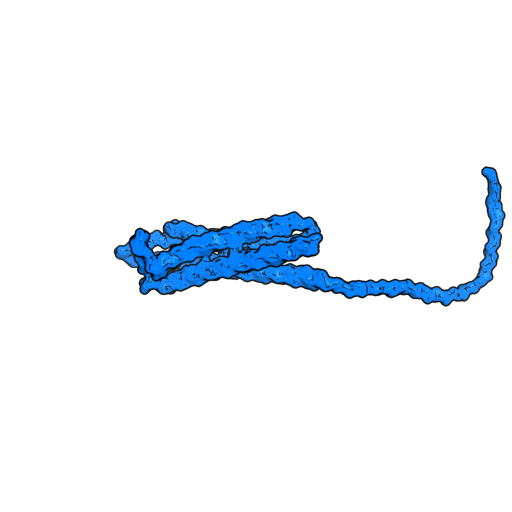A CA 1
ATOM 615 C C . ASN A 1 82 ? 19.168 3.175 -8.249 1.00 44.56 82 ASN A C 1
ATOM 617 O O . ASN A 1 82 ? 19.142 4.362 -7.938 1.00 44.56 82 ASN A O 1
ATOM 621 N N . GLU A 1 83 ? 19.105 2.781 -9.519 1.00 48.47 83 GLU A N 1
ATOM 622 C CA . GLU A 1 83 ? 19.155 3.739 -10.632 1.00 48.47 83 GLU A CA 1
ATOM 623 C C . GLU A 1 83 ? 17.760 4.273 -11.003 1.00 48.47 83 GLU A C 1
ATOM 625 O O . GLU A 1 83 ? 17.592 5.448 -11.336 1.00 48.47 83 GLU A O 1
ATOM 630 N N . PHE A 1 84 ? 16.712 3.454 -10.851 1.00 61.44 84 PHE A N 1
ATOM 631 C CA . PHE A 1 84 ? 15.326 3.892 -11.027 1.00 61.44 84 PHE A CA 1
ATOM 632 C C . PHE A 1 84 ? 14.698 4.229 -9.677 1.00 61.44 84 PHE A C 1
ATOM 634 O O . PHE A 1 84 ? 14.020 3.410 -9.052 1.00 61.44 84 PHE A O 1
ATOM 641 N N . ARG A 1 85 ? 14.875 5.490 -9.264 1.00 73.94 85 ARG A N 1
ATOM 642 C CA . ARG A 1 85 ? 14.324 6.079 -8.026 1.00 73.94 85 ARG A CA 1
ATOM 643 C C . ARG A 1 85 ? 12.854 5.711 -7.770 1.00 73.94 85 ARG A C 1
ATOM 645 O O . ARG A 1 85 ? 12.444 5.576 -6.621 1.00 73.94 85 ARG A O 1
ATOM 652 N N . THR A 1 86 ? 12.068 5.517 -8.826 1.00 81.25 86 THR A N 1
ATOM 653 C CA . THR A 1 86 ? 10.658 5.124 -8.754 1.00 81.25 86 THR A CA 1
ATOM 654 C C . THR A 1 86 ? 10.434 3.747 -8.128 1.00 81.25 86 THR A C 1
ATOM 656 O O . THR A 1 86 ? 9.570 3.600 -7.264 1.00 81.25 86 THR A O 1
ATOM 659 N N . PHE A 1 87 ? 11.213 2.739 -8.521 1.00 77.31 87 PHE A N 1
ATOM 660 C CA . PHE A 1 87 ? 11.058 1.387 -7.988 1.00 77.31 87 PHE A CA 1
ATOM 661 C C . PHE A 1 87 ? 11.611 1.265 -6.568 1.00 77.31 87 PHE A C 1
ATOM 663 O O . PHE A 1 87 ? 11.007 0.595 -5.733 1.00 77.31 87 PHE A O 1
ATOM 670 N N . GLN A 1 88 ? 12.678 1.997 -6.242 1.00 81.81 88 GLN A N 1
ATOM 671 C CA . GLN A 1 88 ? 13.116 2.122 -4.850 1.00 81.81 88 GLN A CA 1
ATOM 672 C C . GLN A 1 88 ? 12.049 2.746 -3.971 1.00 81.81 88 GLN A C 1
ATOM 674 O O . GLN A 1 88 ? 11.764 2.241 -2.891 1.00 81.81 88 GLN A O 1
ATOM 679 N N . PHE A 1 89 ? 11.451 3.844 -4.438 1.00 86.94 89 PHE A N 1
ATOM 680 C CA . PHE A 1 89 ? 10.384 4.506 -3.711 1.00 86.94 89 PHE A CA 1
ATOM 681 C C . PHE A 1 89 ? 9.214 3.548 -3.475 1.00 86.94 89 PHE A C 1
ATOM 683 O O . PHE A 1 89 ? 8.713 3.484 -2.360 1.00 86.94 89 PHE A O 1
ATOM 690 N N . PHE A 1 90 ? 8.839 2.745 -4.474 1.00 89.19 90 PHE A N 1
ATOM 691 C CA . PHE A 1 90 ? 7.817 1.709 -4.336 1.00 89.19 90 PHE A CA 1
ATOM 692 C C . PHE A 1 90 ? 8.151 0.667 -3.253 1.00 89.19 90 PHE A C 1
ATOM 694 O O . PHE A 1 90 ? 7.307 0.384 -2.401 1.00 89.19 90 PHE A O 1
ATOM 701 N N . VAL A 1 91 ? 9.370 0.117 -3.260 1.00 87.62 91 VAL A N 1
ATOM 702 C CA . VAL A 1 91 ? 9.820 -0.899 -2.289 1.00 87.62 91 VAL A CA 1
ATOM 703 C C . VAL A 1 91 ? 9.909 -0.308 -0.882 1.00 87.62 91 VAL A C 1
ATOM 705 O O . VAL A 1 91 ? 9.384 -0.884 0.068 1.00 87.62 91 VAL A O 1
ATOM 708 N N . VAL A 1 92 ? 10.512 0.875 -0.741 1.00 88.88 92 VAL A N 1
ATOM 709 C CA . VAL A 1 92 ? 10.647 1.575 0.545 1.00 88.88 92 VAL A CA 1
ATOM 710 C C . VAL A 1 92 ? 9.280 1.982 1.094 1.00 88.88 92 VAL A C 1
ATOM 712 O O . VAL A 1 92 ? 9.033 1.805 2.285 1.00 88.88 92 VAL A O 1
ATOM 715 N N . ALA A 1 93 ? 8.372 2.477 0.249 1.00 92.75 93 ALA A N 1
ATOM 716 C CA . ALA A 1 93 ? 7.010 2.827 0.642 1.00 92.75 93 ALA A CA 1
ATOM 717 C C . ALA A 1 93 ? 6.246 1.603 1.162 1.00 92.75 93 ALA A C 1
ATOM 719 O O . ALA A 1 93 ? 5.715 1.641 2.272 1.00 92.75 93 ALA A O 1
ATOM 720 N N . ASN A 1 94 ? 6.227 0.503 0.402 1.00 92.50 94 ASN A N 1
ATOM 721 C CA . ASN A 1 94 ? 5.554 -0.724 0.826 1.00 92.50 94 ASN A CA 1
ATOM 722 C C . ASN A 1 94 ? 6.198 -1.322 2.090 1.00 92.50 94 ASN A C 1
ATOM 724 O O . ASN A 1 94 ? 5.480 -1.709 3.011 1.00 92.50 94 ASN A O 1
ATOM 728 N N . GLY A 1 95 ? 7.530 -1.314 2.196 1.00 91.19 95 GLY A N 1
ATOM 729 C CA . GLY A 1 95 ? 8.250 -1.758 3.391 1.00 91.19 95 GLY A CA 1
ATOM 730 C C . GLY A 1 95 ? 7.941 -0.917 4.636 1.00 91.19 95 GLY A C 1
ATOM 731 O O . GLY A 1 95 ? 7.672 -1.466 5.706 1.00 91.19 95 GLY A O 1
ATOM 732 N N . ALA A 1 96 ? 7.896 0.413 4.505 1.00 92.94 96 ALA A N 1
ATOM 733 C CA . ALA A 1 96 ? 7.497 1.310 5.591 1.00 92.94 96 ALA A CA 1
ATOM 734 C C . ALA A 1 96 ? 6.063 1.022 6.064 1.00 92.94 96 ALA A C 1
ATOM 736 O O . ALA A 1 96 ? 5.781 1.031 7.264 1.00 92.94 96 ALA A O 1
ATOM 737 N N . VAL A 1 97 ? 5.168 0.701 5.128 1.00 94.62 97 VAL A N 1
ATOM 738 C CA . VAL A 1 97 ? 3.772 0.361 5.415 1.00 94.62 97 VAL A CA 1
ATOM 739 C C . VAL A 1 97 ? 3.655 -0.980 6.140 1.00 94.62 97 VAL A C 1
ATOM 741 O O . VAL A 1 97 ? 2.861 -1.082 7.075 1.00 94.62 97 VAL A O 1
ATOM 744 N N . VAL A 1 98 ? 4.470 -1.985 5.796 1.00 93.25 98 VAL A N 1
ATOM 745 C CA . VAL A 1 98 ? 4.564 -3.238 6.572 1.00 93.25 98 VAL A CA 1
ATOM 746 C C . VAL A 1 98 ? 4.973 -2.939 8.015 1.00 93.25 98 VAL A C 1
ATOM 748 O O . VAL A 1 98 ? 4.299 -3.381 8.947 1.00 93.25 98 VAL A O 1
ATOM 751 N N . GLY A 1 99 ? 6.027 -2.140 8.213 1.00 91.25 99 GLY A N 1
ATOM 752 C CA . GLY A 1 99 ? 6.475 -1.736 9.550 1.00 91.25 99 GLY A CA 1
ATOM 753 C C . GLY A 1 99 ? 5.375 -1.025 10.345 1.00 91.25 99 GLY A C 1
ATOM 754 O O . GLY A 1 99 ? 5.120 -1.355 11.505 1.00 91.25 99 GLY A O 1
ATOM 755 N N . TYR A 1 100 ? 4.654 -0.107 9.699 1.00 92.44 100 TYR A N 1
ATOM 756 C CA . TYR A 1 100 ? 3.501 0.570 10.287 1.00 92.44 100 TYR A CA 1
ATOM 757 C C . TYR A 1 100 ? 2.359 -0.394 10.649 1.00 92.44 100 TYR A C 1
ATOM 759 O O . TYR A 1 100 ? 1.781 -0.289 11.732 1.00 92.44 100 TYR A O 1
ATOM 767 N N . LEU A 1 101 ? 2.019 -1.346 9.779 1.00 90.75 101 LEU A N 1
ATOM 768 C CA . LEU A 1 101 ? 0.947 -2.314 10.023 1.00 90.75 101 LEU A CA 1
ATOM 769 C C . LEU A 1 101 ? 1.261 -3.221 11.221 1.00 90.75 101 LEU A C 1
ATOM 771 O O . LEU A 1 101 ? 0.390 -3.459 12.056 1.00 90.75 101 LEU A O 1
ATOM 775 N N . VAL A 1 102 ? 2.516 -3.656 11.359 1.00 89.19 102 VAL A N 1
ATOM 776 C CA . VAL A 1 102 ? 2.972 -4.451 12.511 1.00 89.19 102 VAL A CA 1
ATOM 777 C C . VAL A 1 102 ? 2.862 -3.656 13.816 1.00 89.19 102 VAL A C 1
ATOM 779 O O . VAL A 1 102 ? 2.390 -4.191 14.817 1.00 89.19 102 VAL A O 1
ATOM 782 N N . LEU A 1 103 ? 3.239 -2.374 13.807 1.00 86.81 103 LEU A N 1
ATOM 783 C CA . LEU A 1 103 ? 3.134 -1.494 14.979 1.00 86.81 103 LEU A CA 1
ATOM 784 C C . LEU A 1 103 ? 1.681 -1.110 15.308 1.00 86.81 103 LEU A C 1
ATOM 786 O O . LEU A 1 103 ? 1.320 -0.975 16.478 1.00 86.81 103 LEU A O 1
ATOM 790 N N . SER A 1 104 ? 0.832 -0.945 14.293 1.00 85.00 104 SER A N 1
ATOM 791 C CA . SER A 1 104 ? -0.565 -0.522 14.456 1.00 85.00 104 SER A CA 1
ATOM 792 C C . SER A 1 104 ? -1.508 -1.659 14.859 1.00 85.00 104 SER A C 1
ATOM 794 O O . SER A 1 104 ? -2.517 -1.390 15.510 1.00 85.00 104 SER A O 1
ATOM 796 N N . LEU A 1 105 ? -1.183 -2.922 14.559 1.00 83.31 105 LEU A N 1
ATOM 797 C CA . LEU A 1 105 ? -1.951 -4.102 14.984 1.00 83.31 105 LEU A CA 1
ATOM 798 C C . LEU A 1 105 ? -2.202 -4.172 16.506 1.00 83.31 105 LEU A C 1
ATOM 800 O O . LEU A 1 105 ? -3.370 -4.204 16.909 1.00 83.31 105 LEU A O 1
ATOM 804 N N . PRO A 1 106 ? -1.174 -4.166 17.382 1.00 80.00 106 PRO A N 1
ATOM 805 C CA . PRO A 1 106 ? -1.391 -4.209 18.826 1.00 80.00 106 PRO A CA 1
ATOM 806 C C . PRO A 1 106 ? -2.096 -2.944 19.326 1.00 80.00 106 PRO A C 1
ATOM 808 O O . PRO A 1 106 ? -2.939 -3.022 20.220 1.00 80.00 106 PRO A O 1
ATOM 811 N N . PHE A 1 107 ? -1.811 -1.787 18.720 1.00 77.56 107 PHE A N 1
ATOM 812 C CA . PHE A 1 107 ? -2.447 -0.522 19.079 1.00 77.56 107 PHE A CA 1
ATOM 813 C C . PHE A 1 107 ? -3.956 -0.522 18.764 1.00 77.56 107 PHE A C 1
ATOM 815 O O . PHE A 1 107 ? -4.753 -0.115 19.611 1.00 77.56 107 PHE A O 1
ATOM 822 N N . SER A 1 108 ? -4.367 -1.060 17.607 1.00 75.75 108 SER A N 1
ATOM 823 C CA . SER A 1 108 ? -5.780 -1.236 17.225 1.00 75.75 108 SER A CA 1
ATOM 824 C C . SER A 1 108 ? -6.522 -2.135 18.223 1.00 75.75 108 SER A C 1
ATOM 826 O O . SER A 1 108 ? -7.572 -1.755 18.752 1.00 75.75 108 SER A O 1
ATOM 828 N N . VAL A 1 109 ? -5.938 -3.288 18.578 1.00 74.31 109 VAL A N 1
ATOM 829 C CA . VAL A 1 109 ? -6.529 -4.225 19.551 1.00 74.31 109 VAL A CA 1
ATOM 830 C C . VAL A 1 109 ? -6.678 -3.577 20.930 1.00 74.31 109 VAL A C 1
ATOM 832 O O . VAL A 1 109 ? -7.739 -3.681 21.550 1.00 74.31 109 VAL A O 1
ATOM 835 N N . MET A 1 110 ? -5.662 -2.848 21.400 1.00 71.38 110 MET A N 1
ATOM 836 C CA . MET A 1 110 ? -5.725 -2.154 22.691 1.00 71.38 110 MET A CA 1
ATOM 837 C C . MET A 1 110 ? -6.796 -1.057 22.714 1.00 71.38 110 MET A C 1
ATOM 839 O O . MET A 1 110 ? -7.510 -0.936 23.711 1.00 71.38 110 MET A O 1
ATOM 843 N N . CYS A 1 111 ? -6.991 -0.327 21.612 1.00 66.88 111 CYS A N 1
ATOM 844 C CA . CYS A 1 111 ? -8.067 0.664 21.476 1.00 66.88 111 CYS A CA 1
ATOM 845 C C . CYS A 1 111 ? -9.475 0.038 21.482 1.00 66.88 111 CYS A C 1
ATOM 847 O O . CYS A 1 111 ? -10.450 0.696 21.850 1.00 66.88 111 CYS A O 1
ATOM 849 N N . ILE A 1 112 ? -9.610 -1.229 21.076 1.00 66.38 112 ILE A N 1
ATOM 850 C CA . ILE A 1 112 ? -10.879 -1.970 21.139 1.00 66.38 112 ILE A CA 1
ATOM 851 C C . ILE A 1 112 ? -11.173 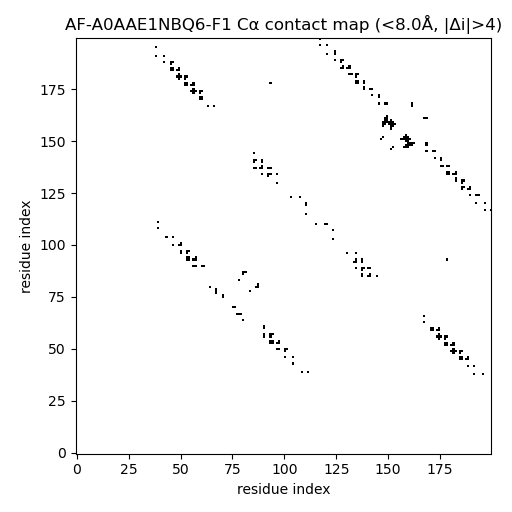-2.431 22.572 1.00 66.38 112 ILE A C 1
ATOM 853 O O . ILE A 1 112 ? -12.318 -2.340 23.019 1.00 66.38 112 ILE A O 1
ATOM 857 N N . VAL A 1 113 ? -10.155 -2.909 23.297 1.00 66.62 113 VAL A N 1
ATOM 858 C CA . VAL A 1 113 ? -10.295 -3.407 24.679 1.00 66.62 113 VAL A CA 1
ATOM 859 C C . VAL A 1 113 ? -10.464 -2.260 25.680 1.00 66.62 113 VAL A C 1
ATOM 861 O O . VAL A 1 113 ? -11.220 -2.381 26.643 1.00 66.62 113 VAL A O 1
ATOM 864 N N . ARG A 1 114 ? -9.794 -1.128 25.450 1.00 64.00 114 ARG A N 1
ATOM 865 C CA . ARG A 1 114 ? -9.904 0.092 26.253 1.00 64.00 114 ARG A CA 1
ATOM 866 C C . ARG A 1 114 ? -10.434 1.220 25.365 1.00 64.00 114 ARG A C 1
ATOM 868 O O . ARG A 1 114 ? -9.627 1.906 24.742 1.00 64.00 114 ARG A O 1
ATOM 875 N N . PRO A 1 115 ? -11.760 1.454 25.315 1.00 61.22 115 PRO A N 1
ATOM 876 C CA . PRO A 1 115 ? -12.354 2.541 24.539 1.00 61.22 115 PRO A CA 1
ATOM 877 C C . PRO A 1 115 ? -12.124 3.886 25.250 1.00 61.22 115 PRO A C 1
ATOM 879 O O . PRO A 1 115 ? -13.066 4.578 25.631 1.00 61.22 115 PRO A O 1
ATOM 882 N N . LEU A 1 116 ? -10.864 4.241 25.502 1.00 55.03 116 LEU A N 1
ATOM 883 C CA . LEU A 1 116 ? -10.488 5.530 26.060 1.00 55.03 116 LEU A CA 1
ATOM 884 C C . LEU A 1 116 ? -10.468 6.546 24.905 1.00 55.03 116 LEU A C 1
ATOM 886 O O . LEU A 1 116 ? -9.452 6.759 24.255 1.00 55.03 116 LEU A O 1
ATOM 890 N N . ALA A 1 117 ? -11.638 7.143 24.665 1.00 61.34 117 ALA A N 1
ATOM 891 C CA . ALA A 1 117 ? -11.922 8.247 23.743 1.00 61.34 117 ALA A CA 1
ATOM 892 C C . ALA A 1 117 ? -11.911 7.939 22.226 1.00 61.34 117 ALA A C 1
ATOM 894 O O . ALA A 1 117 ? -11.221 7.060 21.721 1.00 61.34 117 ALA A O 1
ATOM 895 N N . ALA A 1 118 ? -12.697 8.718 21.475 1.00 71.50 118 ALA A N 1
ATOM 896 C CA . ALA A 1 118 ? -12.734 8.717 20.008 1.00 71.50 118 ALA A CA 1
ATOM 897 C C . ALA A 1 118 ? -11.409 9.189 19.364 1.00 71.50 118 ALA A C 1
ATOM 899 O O . ALA A 1 118 ? -11.137 8.891 18.201 1.00 71.50 118 ALA A O 1
ATOM 900 N N . ALA A 1 119 ? -10.569 9.890 20.132 1.00 78.19 119 ALA A N 1
ATOM 901 C CA . ALA A 1 119 ? -9.302 10.469 19.691 1.00 78.19 119 ALA A CA 1
ATOM 902 C C . ALA A 1 119 ? -8.285 9.449 19.124 1.00 78.19 119 ALA A C 1
ATOM 904 O O . ALA A 1 119 ? -7.840 9.650 17.995 1.00 78.19 119 ALA A O 1
ATOM 905 N N . PRO A 1 120 ? -7.932 8.338 19.807 1.00 80.06 120 PRO A N 1
ATOM 906 C CA . PRO A 1 120 ? -7.015 7.335 19.252 1.00 80.06 120 PRO A CA 1
ATOM 907 C C . PRO A 1 120 ? -7.539 6.658 17.979 1.00 80.06 120 PRO A C 1
ATOM 909 O O . PRO A 1 120 ? -6.751 6.339 17.091 1.00 80.06 120 PRO A O 1
ATOM 912 N N . ARG A 1 121 ? -8.864 6.482 17.844 1.00 80.69 121 ARG A N 1
ATOM 913 C CA . ARG A 1 121 ? -9.465 5.981 16.596 1.00 80.69 121 ARG A CA 1
ATOM 914 C C . ARG A 1 121 ? -9.295 6.971 15.451 1.00 80.69 121 ARG A C 1
ATOM 916 O O . ARG A 1 121 ? -8.958 6.554 14.350 1.00 80.69 121 ARG A O 1
ATOM 923 N N . LEU A 1 122 ? -9.507 8.261 15.707 1.00 84.94 122 LEU A N 1
ATOM 924 C CA . LEU A 1 122 ? -9.286 9.302 14.706 1.00 84.94 122 LEU A CA 1
ATOM 925 C C . LEU A 1 122 ? -7.814 9.339 14.265 1.00 84.94 122 LEU A C 1
ATOM 927 O O . LEU A 1 122 ? -7.534 9.407 13.074 1.00 84.94 122 LEU A O 1
ATOM 931 N N . LEU A 1 123 ? -6.882 9.231 15.216 1.00 86.56 123 LEU A N 1
ATOM 932 C CA . LEU A 1 123 ? -5.446 9.209 14.934 1.00 86.56 123 LEU A CA 1
ATOM 933 C C . LEU A 1 123 ? -5.053 8.006 14.064 1.00 86.56 123 LEU A C 1
ATOM 935 O O . LEU A 1 123 ? -4.312 8.178 13.099 1.00 86.56 123 LEU A O 1
ATOM 939 N N . LEU A 1 124 ? -5.587 6.812 14.350 1.00 86.75 124 LEU A N 1
ATOM 940 C CA . LEU A 1 124 ? -5.387 5.635 13.498 1.00 86.75 124 LEU A CA 1
ATOM 941 C C . LEU A 1 124 ? -5.920 5.848 12.080 1.00 86.75 124 LEU A C 1
ATOM 943 O O . LEU A 1 124 ? -5.201 5.558 11.135 1.00 86.75 124 LEU A O 1
ATOM 947 N N . ILE A 1 125 ? -7.124 6.411 11.927 1.00 89.19 125 ILE A N 1
ATOM 948 C CA . ILE A 1 125 ? -7.706 6.705 10.607 1.00 89.19 125 ILE A CA 1
ATOM 949 C C . ILE A 1 125 ? -6.803 7.652 9.807 1.00 89.19 125 ILE A C 1
ATOM 951 O O . ILE A 1 125 ? -6.577 7.428 8.620 1.00 89.19 125 ILE A O 1
ATOM 955 N N . ILE A 1 126 ? -6.277 8.699 10.451 1.00 91.38 126 ILE A N 1
ATOM 956 C CA . ILE A 1 126 ? -5.379 9.660 9.802 1.00 91.38 126 ILE A CA 1
ATOM 957 C C . ILE A 1 126 ? -4.095 8.953 9.354 1.00 91.38 126 ILE A C 1
ATOM 959 O O . ILE A 1 126 ? -3.720 9.063 8.188 1.00 91.38 126 ILE A O 1
ATOM 963 N N . LEU A 1 127 ? -3.458 8.175 10.231 1.00 91.31 127 LEU A N 1
ATOM 964 C CA . LEU A 1 127 ? -2.243 7.437 9.880 1.00 91.31 127 LEU A CA 1
ATOM 965 C C . LEU A 1 127 ? -2.487 6.394 8.776 1.00 91.31 127 LEU A C 1
ATOM 967 O O . LEU A 1 127 ? -1.719 6.352 7.818 1.00 91.31 127 LEU A O 1
ATOM 971 N N . ASP A 1 128 ? -3.571 5.617 8.855 1.00 92.12 128 ASP A N 1
ATOM 972 C CA . ASP A 1 128 ? -3.955 4.645 7.824 1.00 92.12 128 ASP A CA 1
ATOM 973 C C . ASP A 1 128 ? -4.188 5.355 6.472 1.00 92.12 128 ASP A C 1
ATOM 975 O O . ASP A 1 128 ? -3.762 4.859 5.430 1.00 92.12 128 ASP A O 1
ATOM 979 N N . SER A 1 129 ? -4.794 6.551 6.471 1.00 93.25 129 SER A N 1
ATOM 980 C CA . SER A 1 129 ? -5.004 7.342 5.248 1.00 93.25 129 SER A CA 1
ATOM 981 C C . SER A 1 129 ? -3.703 7.887 4.647 1.00 93.25 129 SER A C 1
ATOM 983 O O . SER A 1 129 ? -3.538 7.884 3.427 1.00 93.25 129 SER A O 1
ATOM 985 N N . MET A 1 130 ? -2.743 8.296 5.484 1.00 95.44 130 MET A N 1
ATOM 986 C CA . MET A 1 130 ? -1.421 8.730 5.025 1.00 95.44 130 MET A CA 1
ATOM 987 C C . MET A 1 130 ? -0.648 7.567 4.399 1.00 95.44 130 MET A C 1
ATOM 989 O O . MET A 1 130 ? -0.036 7.729 3.345 1.00 95.44 130 MET A O 1
ATOM 993 N N . MET A 1 131 ? -0.714 6.383 5.012 1.00 94.25 131 MET A N 1
ATOM 994 C CA . MET A 1 131 ? -0.069 5.176 4.488 1.00 94.25 131 MET A CA 1
ATOM 995 C C . MET A 1 131 ? -0.730 4.694 3.196 1.00 94.25 131 MET A C 1
ATOM 997 O O . MET A 1 131 ? -0.029 4.330 2.254 1.00 94.25 131 MET A O 1
ATOM 1001 N N . MET A 1 132 ? -2.061 4.775 3.099 1.00 95.31 132 MET A N 1
ATOM 1002 C CA . MET A 1 132 ? -2.788 4.529 1.851 1.00 95.31 132 MET A CA 1
ATOM 1003 C C . MET A 1 132 ? -2.283 5.436 0.725 1.00 95.31 132 MET A C 1
ATOM 1005 O O . MET A 1 132 ? -1.987 4.954 -0.367 1.00 95.31 132 MET A O 1
ATOM 1009 N N . ALA A 1 133 ? -2.175 6.741 0.992 1.00 96.06 133 ALA A N 1
ATOM 1010 C CA . ALA A 1 133 ? -1.700 7.712 0.014 1.00 96.06 133 ALA A CA 1
ATOM 1011 C C . ALA A 1 133 ? -0.252 7.425 -0.408 1.00 96.06 133 ALA A C 1
ATOM 1013 O O . ALA A 1 133 ? 0.065 7.510 -1.592 1.00 96.06 133 ALA A O 1
ATOM 1014 N N . LEU A 1 134 ? 0.605 7.024 0.537 1.00 95.06 134 LEU A N 1
ATOM 1015 C CA . LEU A 1 134 ? 1.991 6.653 0.264 1.00 95.06 134 LEU A CA 1
ATOM 1016 C C . LEU A 1 134 ? 2.088 5.428 -0.665 1.00 95.06 134 LEU A C 1
ATOM 1018 O O . LEU A 1 134 ? 2.802 5.481 -1.666 1.00 95.06 134 LEU A O 1
ATOM 1022 N N . VAL A 1 135 ? 1.339 4.354 -0.378 1.00 94.81 135 VAL A N 1
ATOM 1023 C CA . VAL A 1 135 ? 1.290 3.147 -1.229 1.00 94.81 135 VAL A CA 1
ATOM 1024 C C . VAL A 1 135 ? 0.719 3.472 -2.605 1.00 94.81 135 VAL A C 1
ATOM 1026 O O . VAL A 1 135 ? 1.280 3.052 -3.613 1.00 94.81 135 VAL A O 1
ATOM 1029 N N . ALA A 1 136 ? -0.374 4.236 -2.669 1.00 95.44 136 ALA A N 1
ATOM 1030 C CA . ALA A 1 136 ? -1.005 4.612 -3.930 1.00 95.44 136 ALA A CA 1
ATOM 1031 C C . ALA A 1 136 ? -0.075 5.476 -4.798 1.00 95.44 136 ALA A C 1
ATOM 1033 O O . ALA A 1 136 ? 0.042 5.237 -6.000 1.00 95.44 136 ALA A O 1
ATOM 1034 N N . ALA A 1 137 ? 0.640 6.429 -4.192 1.00 95.31 137 ALA A N 1
ATOM 1035 C CA . ALA A 1 137 ? 1.636 7.237 -4.884 1.00 95.31 137 ALA A CA 1
ATOM 1036 C C . ALA A 1 137 ? 2.773 6.363 -5.436 1.00 95.31 137 ALA A C 1
ATOM 1038 O O . ALA A 1 137 ? 3.081 6.448 -6.625 1.00 95.31 137 ALA A O 1
ATOM 1039 N N . GLY A 1 138 ? 3.335 5.465 -4.619 1.00 91.69 138 GLY A N 1
ATOM 1040 C CA . GLY A 1 138 ? 4.380 4.535 -5.059 1.00 91.69 138 GLY A CA 1
ATOM 1041 C C . GLY A 1 138 ? 3.917 3.607 -6.183 1.00 91.69 138 GLY A C 1
ATOM 1042 O O . GLY A 1 138 ? 4.611 3.465 -7.189 1.00 91.69 138 GLY A O 1
ATOM 1043 N N . ALA A 1 139 ? 2.721 3.029 -6.052 1.00 93.56 139 ALA A N 1
ATOM 1044 C CA . ALA A 1 139 ? 2.129 2.146 -7.053 1.00 93.56 139 ALA A CA 1
ATOM 1045 C C . ALA A 1 139 ? 1.860 2.874 -8.376 1.00 93.56 139 ALA A C 1
ATOM 1047 O O . ALA A 1 139 ? 2.166 2.341 -9.438 1.00 93.56 139 ALA A O 1
ATOM 1048 N N . SER A 1 140 ? 1.343 4.106 -8.328 1.00 94.50 140 SER A N 1
ATOM 1049 C CA . SER A 1 140 ? 1.077 4.908 -9.530 1.00 94.50 140 SER A CA 1
ATOM 1050 C C . SER A 1 140 ? 2.356 5.285 -10.283 1.00 94.50 140 SER A C 1
ATOM 1052 O O . SER A 1 140 ? 2.407 5.172 -11.508 1.00 94.50 140 SER A O 1
ATOM 1054 N N . ALA A 1 141 ? 3.416 5.656 -9.562 1.00 91.44 141 ALA A N 1
ATOM 1055 C CA . ALA A 1 141 ? 4.703 5.964 -10.167 1.00 91.44 141 ALA A CA 1
ATOM 1056 C C . ALA A 1 141 ? 5.327 4.712 -10.807 1.00 91.44 141 ALA A C 1
ATOM 1058 O O . ALA A 1 141 ? 5.771 4.763 -11.953 1.00 91.44 141 ALA A O 1
ATOM 1059 N N . ALA A 1 142 ? 5.303 3.573 -10.105 1.00 88.44 142 ALA A N 1
ATOM 1060 C CA . ALA A 1 142 ? 5.770 2.300 -10.648 1.00 88.44 142 ALA A CA 1
ATOM 1061 C C . ALA A 1 142 ? 4.955 1.870 -11.879 1.00 88.44 142 ALA A C 1
ATOM 1063 O O . ALA A 1 142 ? 5.543 1.477 -12.880 1.00 88.44 142 ALA A O 1
ATOM 1064 N N . ALA A 1 143 ? 3.629 2.036 -11.856 1.00 91.69 143 ALA A N 1
ATOM 1065 C CA . ALA A 1 143 ? 2.757 1.740 -12.992 1.00 91.69 143 ALA A CA 1
ATOM 1066 C C . ALA A 1 143 ? 3.116 2.559 -14.242 1.00 91.69 143 ALA A C 1
ATOM 1068 O O . ALA A 1 143 ? 3.134 2.013 -15.344 1.00 91.69 143 ALA A O 1
ATOM 1069 N N . ALA A 1 144 ? 3.440 3.846 -14.082 1.00 90.44 144 ALA A N 1
ATOM 1070 C CA . ALA A 1 144 ? 3.853 4.700 -15.195 1.00 90.44 144 ALA A CA 1
ATOM 1071 C C . ALA A 1 144 ? 5.158 4.210 -15.845 1.00 90.44 144 ALA A C 1
ATOM 1073 O O . ALA A 1 144 ? 5.268 4.180 -17.071 1.00 90.44 144 ALA A O 1
ATOM 1074 N N . ILE A 1 145 ? 6.129 3.774 -15.036 1.00 85.19 145 ILE A N 1
ATOM 1075 C CA . ILE A 1 145 ? 7.378 3.198 -15.547 1.00 85.19 145 ILE A CA 1
ATOM 1076 C C . ILE A 1 145 ? 7.116 1.848 -16.218 1.00 85.19 145 ILE A C 1
ATOM 1078 O O . ILE A 1 145 ? 7.569 1.635 -17.338 1.00 85.19 145 ILE A O 1
ATOM 1082 N N . THR A 1 146 ? 6.335 0.959 -15.601 1.00 84.94 146 THR A N 1
ATOM 1083 C CA . THR A 1 146 ? 5.973 -0.334 -16.203 1.00 84.94 146 THR A CA 1
ATOM 1084 C C . THR A 1 146 ? 5.270 -0.153 -17.552 1.00 84.94 146 THR A C 1
ATOM 1086 O O . THR A 1 146 ? 5.568 -0.876 -18.501 1.00 84.94 146 THR A O 1
ATOM 1089 N N . TYR A 1 147 ? 4.410 0.862 -17.684 1.00 88.00 147 TYR A N 1
ATOM 1090 C CA . TYR A 1 147 ? 3.768 1.206 -18.954 1.00 88.00 147 TYR A CA 1
ATOM 1091 C C . TYR A 1 147 ? 4.783 1.603 -20.037 1.00 88.00 147 TYR A C 1
ATOM 1093 O O . TYR A 1 147 ? 4.702 1.112 -21.164 1.00 88.00 147 TYR A O 1
ATOM 1101 N N . LEU A 1 148 ? 5.778 2.431 -19.698 1.00 86.88 148 LEU A N 1
ATOM 1102 C CA . LEU A 1 148 ? 6.853 2.807 -20.625 1.00 86.88 148 LEU A CA 1
ATOM 1103 C C . LEU A 1 148 ? 7.698 1.604 -21.055 1.00 86.88 148 LEU A C 1
ATOM 1105 O O . LEU A 1 148 ? 8.084 1.511 -22.216 1.00 86.88 148 LEU A O 1
ATOM 1109 N N . ILE A 1 149 ? 7.970 0.664 -20.149 1.00 81.06 149 ILE A N 1
ATOM 1110 C CA . ILE A 1 149 ? 8.765 -0.533 -20.460 1.00 81.06 149 ILE A CA 1
ATOM 1111 C C . ILE A 1 149 ? 7.980 -1.480 -21.389 1.00 81.06 149 ILE A C 1
ATOM 1113 O O . ILE A 1 149 ? 8.583 -2.106 -22.267 1.00 81.06 149 ILE A O 1
ATOM 1117 N N . HIS A 1 150 ? 6.651 -1.553 -21.244 1.00 83.25 150 HIS A N 1
ATOM 1118 C CA . HIS A 1 150 ? 5.798 -2.425 -22.055 1.00 83.25 150 HIS A CA 1
ATOM 1119 C C . HIS A 1 150 ? 5.489 -1.848 -23.443 1.00 83.25 150 HIS A C 1
ATOM 1121 O O . HIS A 1 150 ? 5.558 -2.569 -24.436 1.00 83.25 150 HIS A O 1
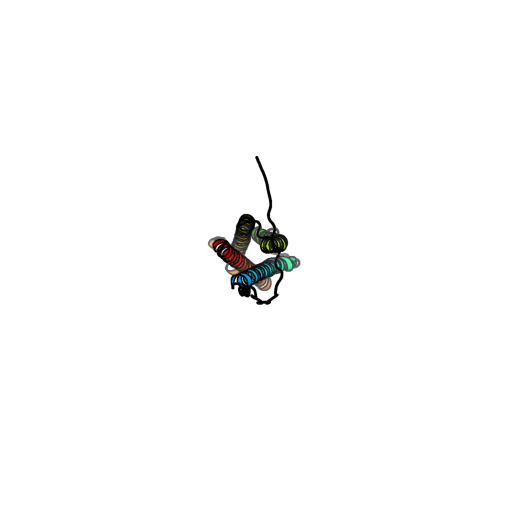ATOM 1127 N N . ASN A 1 151 ? 5.142 -0.560 -23.518 1.00 86.94 151 ASN A N 1
ATOM 1128 C CA . ASN A 1 151 ? 4.669 0.070 -24.753 1.00 86.94 151 ASN A CA 1
ATOM 1129 C C . ASN A 1 151 ? 5.730 0.931 -25.455 1.00 86.94 151 ASN A C 1
ATOM 1131 O O . ASN A 1 151 ? 5.640 1.144 -26.662 1.00 86.94 151 ASN A O 1
ATOM 1135 N N . GLY A 1 152 ? 6.731 1.426 -24.723 1.00 84.19 152 GLY A N 1
ATOM 1136 C CA . GLY A 1 152 ? 7.619 2.480 -25.207 1.00 84.19 152 GLY A CA 1
ATOM 1137 C C . GLY A 1 152 ? 6.890 3.814 -25.419 1.00 84.19 152 GLY A C 1
ATOM 1138 O O . GLY A 1 152 ? 5.677 3.935 -25.252 1.00 84.19 152 GLY A O 1
ATOM 1139 N N . SER A 1 153 ? 7.642 4.848 -25.780 1.00 85.12 153 SER A N 1
ATOM 1140 C CA . SER A 1 153 ? 7.107 6.134 -26.227 1.00 85.12 153 SER A CA 1
ATOM 1141 C C . SER A 1 153 ? 8.084 6.778 -27.202 1.00 85.12 153 SER A C 1
ATOM 1143 O O . SER A 1 153 ? 9.235 7.036 -26.848 1.00 85.12 153 SER A O 1
ATOM 1145 N N . GLN A 1 154 ? 7.630 7.053 -28.426 1.00 84.19 154 GLN A N 1
ATOM 1146 C CA . GLN A 1 154 ? 8.458 7.722 -29.434 1.00 84.19 154 GLN A CA 1
ATOM 1147 C C . GLN A 1 154 ? 8.729 9.186 -29.065 1.00 84.19 154 GLN A C 1
ATOM 1149 O O . GLN A 1 154 ? 9.846 9.654 -29.260 1.00 84.19 154 GLN A O 1
ATOM 1154 N N . ASP A 1 155 ? 7.762 9.867 -28.441 1.00 86.50 155 ASP A N 1
ATOM 1155 C CA . ASP A 1 155 ? 7.901 11.267 -28.013 1.00 86.50 155 ASP A CA 1
ATOM 1156 C C . ASP A 1 155 ? 8.984 11.445 -26.940 1.00 86.50 155 ASP A C 1
ATOM 1158 O O . ASP A 1 155 ? 9.681 12.456 -26.905 1.00 86.50 155 ASP A O 1
ATOM 1162 N N . ALA A 1 156 ? 9.149 10.442 -26.073 1.00 81.38 156 ALA A N 1
ATOM 1163 C CA . ALA A 1 156 ? 10.188 10.414 -25.045 1.00 81.38 156 ALA A CA 1
ATOM 1164 C C . ALA A 1 156 ? 11.463 9.668 -25.489 1.00 81.38 156 ALA A C 1
ATOM 1166 O O . ALA A 1 156 ? 12.364 9.480 -24.672 1.00 81.38 156 ALA A O 1
ATOM 1167 N N . ASN A 1 157 ? 11.535 9.211 -26.749 1.00 79.25 157 ASN A N 1
ATOM 1168 C CA . ASN A 1 157 ? 12.596 8.339 -27.271 1.00 79.25 157 ASN A CA 1
ATOM 1169 C C . ASN A 1 157 ? 12.860 7.107 -26.370 1.00 79.25 157 ASN A C 1
ATOM 1171 O O . ASN A 1 157 ? 13.996 6.666 -26.190 1.00 79.25 157 ASN A O 1
ATOM 1175 N N . TRP A 1 158 ? 11.801 6.562 -25.766 1.00 82.50 158 TRP A N 1
ATOM 1176 C CA . TRP A 1 158 ? 11.866 5.414 -24.869 1.00 82.50 158 TRP A CA 1
ATOM 1177 C C . TRP A 1 158 ? 11.458 4.142 -25.609 1.00 82.50 158 TRP A C 1
ATOM 1179 O O . TRP A 1 158 ? 10.318 4.001 -26.050 1.00 82.50 158 TRP A O 1
ATOM 1189 N N . MET A 1 159 ? 12.380 3.194 -25.734 1.00 78.69 159 MET A N 1
ATOM 1190 C CA . MET A 1 159 ? 12.130 1.923 -26.418 1.00 78.69 159 MET A CA 1
ATOM 1191 C C . MET A 1 159 ? 11.435 0.918 -25.488 1.00 78.69 159 MET A C 1
ATOM 1193 O O . MET A 1 159 ? 11.722 0.875 -24.292 1.00 78.69 159 MET A O 1
ATOM 1197 N N . ALA A 1 160 ? 10.545 0.085 -26.036 1.00 81.94 160 ALA A N 1
ATOM 1198 C CA . ALA A 1 160 ? 9.923 -1.010 -25.291 1.00 81.94 160 ALA A CA 1
ATOM 1199 C C . ALA A 1 160 ? 10.957 -2.112 -24.999 1.00 81.94 160 ALA A C 1
ATOM 1201 O O . ALA A 1 160 ? 11.628 -2.603 -25.907 1.00 81.94 160 ALA A O 1
ATOM 1202 N N . ILE A 1 161 ? 11.082 -2.496 -23.729 1.00 74.56 161 ILE A N 1
ATOM 1203 C CA . ILE A 1 161 ? 12.123 -3.417 -23.236 1.00 74.56 161 ILE A CA 1
ATOM 1204 C C . ILE A 1 161 ? 11.531 -4.795 -22.888 1.00 74.56 161 ILE A C 1
ATOM 1206 O O . ILE A 1 161 ? 12.240 -5.800 -22.929 1.00 74.56 161 ILE A O 1
ATOM 1210 N N . CYS A 1 162 ? 10.222 -4.880 -22.610 1.00 75.12 162 CYS A N 1
ATOM 1211 C CA . CYS A 1 162 ? 9.570 -6.133 -22.196 1.00 75.12 162 CYS A CA 1
ATOM 1212 C C . CYS A 1 162 ? 9.584 -7.248 -23.260 1.00 75.12 162 CYS A C 1
ATOM 1214 O O . CYS A 1 162 ? 9.366 -8.406 -22.908 1.00 75.12 162 CYS A O 1
ATOM 1216 N N . SER A 1 163 ? 9.867 -6.945 -24.535 1.00 70.38 163 SER A N 1
ATOM 1217 C CA . SER A 1 163 ? 9.966 -7.956 -25.604 1.00 70.38 163 SER A CA 1
ATOM 1218 C C . SER A 1 163 ? 11.136 -8.924 -25.419 1.00 70.38 163 SER A C 1
ATOM 1220 O O . SER A 1 163 ? 11.069 -10.050 -25.898 1.00 70.38 163 SER A O 1
ATOM 1222 N N . GLN A 1 164 ? 12.185 -8.495 -24.715 1.00 65.56 164 GLN A N 1
ATOM 1223 C CA . GLN A 1 164 ? 13.378 -9.301 -24.451 1.00 65.56 164 GLN A CA 1
ATOM 1224 C C . GLN A 1 164 ? 13.393 -9.890 -23.027 1.00 65.56 164 GLN A C 1
ATOM 1226 O O . GLN A 1 164 ? 14.101 -10.859 -22.778 1.00 65.56 164 GLN A O 1
ATOM 1231 N N . PHE A 1 165 ? 12.610 -9.325 -22.094 1.00 69.88 165 PHE A N 1
ATOM 1232 C CA . PHE A 1 165 ? 12.631 -9.662 -20.660 1.00 69.88 165 PHE A CA 1
ATOM 1233 C C . PHE A 1 165 ? 11.215 -9.816 -20.096 1.00 69.88 165 PHE A C 1
ATOM 1235 O O . PHE A 1 165 ? 10.767 -9.048 -19.239 1.00 69.88 165 PHE A O 1
ATOM 1242 N N . THR A 1 166 ? 10.492 -10.808 -20.612 1.00 72.56 166 THR A N 1
ATOM 1243 C CA . THR A 1 166 ? 9.079 -11.038 -20.284 1.00 72.56 166 THR A CA 1
ATOM 1244 C C . THR A 1 166 ? 8.870 -11.387 -18.810 1.00 72.56 166 THR A C 1
ATOM 1246 O O . THR A 1 166 ? 7.985 -10.809 -18.183 1.00 72.56 166 THR A O 1
ATOM 1249 N N . ASP A 1 167 ? 9.727 -12.226 -18.222 1.00 74.12 167 ASP A N 1
ATOM 1250 C CA . ASP A 1 167 ? 9.575 -12.667 -16.828 1.00 74.12 167 ASP A CA 1
ATOM 1251 C C . ASP A 1 167 ? 9.704 -11.504 -15.833 1.00 74.12 167 ASP A C 1
ATOM 1253 O O . ASP A 1 167 ? 8.875 -11.348 -14.938 1.00 74.12 167 ASP A O 1
ATOM 1257 N N . PHE A 1 168 ? 10.689 -10.619 -16.022 1.00 73.44 168 PHE A N 1
ATOM 1258 C CA . PHE A 1 168 ? 10.846 -9.431 -15.175 1.00 73.44 168 PHE A CA 1
ATOM 1259 C C . PHE A 1 168 ? 9.647 -8.490 -15.301 1.00 73.44 168 PHE A C 1
ATOM 1261 O O . PHE A 1 168 ? 9.110 -8.009 -14.303 1.00 73.44 168 PHE A O 1
ATOM 1268 N N . CYS A 1 169 ? 9.222 -8.233 -16.538 1.00 80.25 169 CYS A N 1
ATOM 1269 C CA . CYS A 1 169 ? 8.104 -7.345 -16.826 1.00 80.25 169 CYS A CA 1
ATOM 1270 C C . CYS A 1 169 ? 6.799 -7.861 -16.206 1.00 80.25 169 CYS A C 1
ATOM 1272 O O . CYS A 1 169 ? 6.006 -7.079 -15.670 1.00 80.25 169 CYS A O 1
ATOM 1274 N N . GLN A 1 170 ? 6.608 -9.180 -16.223 1.00 83.81 170 GLN A N 1
ATOM 1275 C CA . GLN A 1 170 ? 5.473 -9.822 -15.588 1.00 83.81 170 GLN A CA 1
ATOM 1276 C C . GLN A 1 170 ? 5.525 -9.670 -14.066 1.00 83.81 170 GLN A C 1
ATOM 1278 O O . GLN A 1 170 ? 4.571 -9.146 -13.492 1.00 83.81 170 GLN A O 1
ATOM 1283 N N . VAL A 1 171 ? 6.640 -10.011 -13.411 1.00 83.00 171 VAL A N 1
ATOM 1284 C CA . VAL A 1 171 ? 6.728 -9.897 -11.945 1.00 83.00 171 VAL A CA 1
ATOM 1285 C C . VAL A 1 171 ? 6.633 -8.438 -11.476 1.00 83.00 171 VAL A C 1
ATOM 1287 O O . VAL A 1 171 ? 5.988 -8.157 -10.466 1.00 83.00 171 VAL A O 1
ATOM 1290 N N . ALA A 1 172 ? 7.198 -7.481 -12.218 1.00 83.06 172 ALA A N 1
ATOM 1291 C CA . ALA A 1 172 ? 7.054 -6.056 -11.916 1.00 83.06 172 ALA A CA 1
ATOM 1292 C C . ALA A 1 172 ? 5.590 -5.591 -12.022 1.00 83.06 172 ALA A C 1
ATOM 1294 O O . ALA A 1 172 ? 5.103 -4.854 -11.163 1.00 83.06 172 ALA A O 1
ATOM 1295 N N . SER A 1 173 ? 4.867 -6.044 -13.050 1.00 88.12 173 SER A N 1
ATOM 1296 C CA . SER A 1 173 ? 3.438 -5.749 -13.216 1.00 88.12 173 SER A CA 1
ATOM 1297 C C . SER A 1 173 ? 2.605 -6.369 -12.093 1.00 88.12 173 SER A C 1
ATOM 1299 O O . SER A 1 173 ? 1.752 -5.698 -11.512 1.00 88.12 173 SER A O 1
ATOM 1301 N N . GLU A 1 174 ? 2.889 -7.621 -11.735 1.00 89.81 174 GLU A N 1
ATOM 1302 C CA . GLU A 1 174 ? 2.242 -8.317 -10.622 1.00 89.81 174 GLU A CA 1
ATOM 1303 C C . GLU A 1 174 ? 2.485 -7.592 -9.291 1.00 89.81 174 GLU A C 1
ATOM 1305 O O . GLU A 1 174 ? 1.533 -7.343 -8.550 1.00 89.81 174 GLU A O 1
ATOM 1310 N N . ALA A 1 175 ? 3.717 -7.153 -9.013 1.00 90.00 175 ALA A N 1
ATOM 1311 C CA . ALA A 1 175 ? 4.039 -6.386 -7.810 1.00 90.00 175 ALA A CA 1
ATOM 1312 C C . ALA A 1 175 ? 3.224 -5.082 -7.721 1.00 90.00 175 ALA A C 1
ATOM 1314 O O . ALA A 1 175 ? 2.655 -4.773 -6.669 1.00 90.00 175 ALA A O 1
ATOM 1315 N N . VAL A 1 176 ? 3.107 -4.340 -8.829 1.00 91.62 176 VAL A N 1
ATOM 1316 C CA . VAL A 1 176 ? 2.301 -3.109 -8.902 1.00 91.62 176 VAL A CA 1
ATOM 1317 C C . VAL A 1 176 ? 0.825 -3.396 -8.625 1.00 91.62 176 VAL A C 1
ATOM 1319 O O . VAL A 1 176 ? 0.203 -2.696 -7.822 1.00 91.62 176 VAL A O 1
ATOM 1322 N N . VAL A 1 177 ? 0.265 -4.444 -9.235 1.00 95.12 177 VAL A N 1
ATOM 1323 C CA . VAL A 1 177 ? -1.132 -4.851 -9.017 1.00 95.12 177 VAL A CA 1
ATOM 1324 C C . VAL A 1 177 ? -1.372 -5.215 -7.552 1.00 95.12 177 VAL A C 1
ATOM 1326 O O . VAL A 1 177 ? -2.324 -4.723 -6.943 1.00 95.12 177 VAL A O 1
ATOM 1329 N N . VAL A 1 178 ? -0.488 -6.011 -6.948 1.00 94.38 178 VAL A N 1
ATOM 1330 C CA . VAL A 1 178 ? -0.589 -6.401 -5.534 1.00 94.38 178 VAL A CA 1
ATOM 1331 C C . VAL A 1 178 ? -0.517 -5.174 -4.610 1.00 94.38 178 VAL A C 1
ATOM 1333 O O . VAL A 1 178 ? -1.272 -5.083 -3.640 1.00 94.38 178 VAL A O 1
ATOM 1336 N N . SER A 1 179 ? 0.306 -4.176 -4.938 1.00 94.31 179 SER A N 1
ATOM 1337 C CA . SER A 1 179 ? 0.375 -2.910 -4.195 1.00 94.31 179 SER A CA 1
ATOM 1338 C C . SER A 1 179 ? -0.920 -2.088 -4.292 1.00 94.31 179 SER A C 1
ATOM 1340 O O . SER A 1 179 ? -1.346 -1.487 -3.305 1.00 94.31 179 SER A O 1
ATOM 1342 N N . PHE A 1 180 ? -1.605 -2.080 -5.441 1.00 95.81 180 PHE A N 1
ATOM 1343 C CA . PHE A 1 180 ? -2.935 -1.464 -5.550 1.00 95.81 180 PHE A CA 1
ATOM 1344 C C . PHE A 1 180 ? -3.996 -2.209 -4.733 1.00 95.81 180 PHE A C 1
ATOM 1346 O O . PHE A 1 180 ? -4.849 -1.573 -4.111 1.00 95.81 180 PHE A O 1
ATOM 1353 N N . ILE A 1 181 ? -3.923 -3.541 -4.669 1.00 95.81 181 ILE A N 1
ATOM 1354 C CA . ILE A 1 181 ? -4.796 -4.339 -3.795 1.00 95.81 181 ILE A CA 1
ATOM 1355 C C . ILE A 1 181 ? -4.568 -3.955 -2.324 1.00 95.81 181 ILE A C 1
ATOM 1357 O O . ILE A 1 181 ? -5.532 -3.783 -1.577 1.00 95.81 181 ILE A O 1
ATOM 1361 N N . ALA A 1 182 ? -3.317 -3.727 -1.911 1.00 94.50 182 ALA A N 1
ATOM 1362 C CA . ALA A 1 182 ? -3.021 -3.218 -0.574 1.00 94.50 182 ALA A CA 1
ATOM 1363 C C . ALA A 1 182 ? -3.672 -1.848 -0.311 1.00 94.50 182 ALA A C 1
ATOM 1365 O O . ALA A 1 182 ? -4.294 -1.653 0.736 1.00 94.50 182 ALA A O 1
ATOM 1366 N N . ALA A 1 183 ? -3.595 -0.915 -1.267 1.00 94.69 183 ALA A N 1
ATOM 1367 C CA . ALA A 1 183 ? -4.261 0.385 -1.159 1.00 94.69 183 ALA A CA 1
ATOM 1368 C C . ALA A 1 183 ? -5.790 0.247 -1.012 1.00 94.69 183 ALA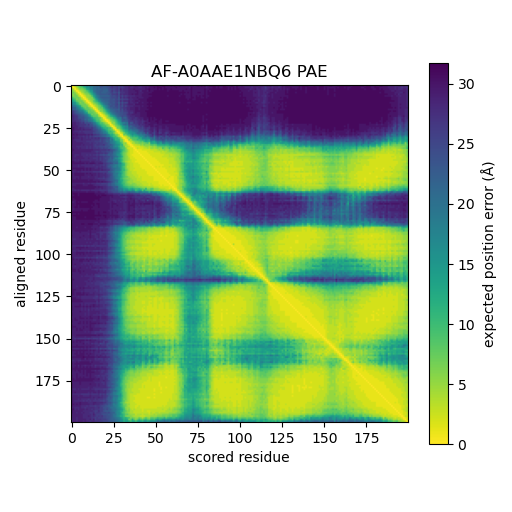 A C 1
ATOM 1370 O O . ALA A 1 183 ? -6.404 0.979 -0.235 1.00 94.69 183 ALA A O 1
ATOM 1371 N N . MET A 1 184 ? -6.404 -0.731 -1.688 1.00 95.12 184 MET A N 1
ATOM 1372 C CA . MET A 1 184 ? -7.828 -1.046 -1.526 1.00 95.12 184 MET A CA 1
ATOM 1373 C C . MET A 1 184 ? -8.157 -1.587 -0.130 1.00 95.12 184 MET A C 1
ATOM 1375 O O . MET A 1 184 ? -9.170 -1.192 0.447 1.00 95.12 184 MET A O 1
ATOM 1379 N N . PHE A 1 185 ? -7.302 -2.429 0.462 1.00 94.62 185 PHE A N 1
ATOM 1380 C CA . PHE A 1 185 ? -7.491 -2.857 1.852 1.00 94.62 185 PHE A CA 1
ATOM 1381 C C . PHE A 1 185 ? -7.428 -1.681 2.830 1.00 94.62 185 PHE A C 1
ATOM 1383 O O . PHE A 1 185 ? -8.281 -1.588 3.714 1.00 94.62 185 PHE A O 1
ATOM 1390 N N . PHE A 1 186 ? -6.494 -0.744 2.639 1.00 93.25 186 PHE A N 1
ATOM 1391 C CA . PHE A 1 186 ? -6.452 0.492 3.426 1.00 93.25 186 PHE A CA 1
ATOM 1392 C C . PHE A 1 186 ? -7.706 1.349 3.248 1.00 93.25 186 PHE A C 1
ATOM 1394 O O . PHE A 1 186 ? -8.252 1.847 4.233 1.00 93.25 186 PHE A O 1
ATOM 1401 N N . LEU A 1 187 ? -8.217 1.478 2.022 1.00 94.81 187 LEU A N 1
ATOM 1402 C CA . LEU A 1 187 ? -9.471 2.184 1.776 1.00 94.81 187 LEU A CA 1
ATOM 1403 C C . LEU A 1 187 ? -10.624 1.546 2.561 1.00 94.81 187 LEU A C 1
ATOM 1405 O O . LEU A 1 187 ? -11.365 2.240 3.258 1.00 94.81 187 LEU A O 1
ATOM 1409 N N . CYS A 1 188 ? -10.750 0.219 2.506 1.00 94.12 188 CYS A N 1
ATOM 1410 C CA . CYS A 1 188 ? -11.744 -0.507 3.287 1.00 94.12 188 CYS A CA 1
ATOM 1411 C C . CYS A 1 188 ? -11.559 -0.294 4.799 1.00 94.12 188 CYS A C 1
ATOM 1413 O O . CYS A 1 188 ? -12.553 -0.079 5.490 1.00 94.12 188 CYS A O 1
ATOM 1415 N N . LEU A 1 189 ? -10.323 -0.284 5.314 1.00 90.88 189 LEU A N 1
ATOM 1416 C CA . LEU A 1 189 ? -10.030 0.008 6.727 1.00 90.88 189 LEU A CA 1
ATOM 1417 C C . LEU A 1 189 ? -10.517 1.401 7.140 1.00 90.88 189 LEU A C 1
ATOM 1419 O O . LEU A 1 189 ? -11.188 1.541 8.166 1.00 90.88 189 LEU A O 1
ATOM 1423 N N . VAL A 1 190 ? -10.235 2.423 6.330 1.00 91.75 190 VAL A N 1
ATOM 1424 C CA . VAL A 1 190 ? -10.668 3.808 6.574 1.00 91.75 190 VAL A CA 1
ATOM 1425 C C . VAL A 1 190 ? -12.197 3.914 6.558 1.00 91.75 190 VAL A C 1
ATOM 1427 O O . VAL A 1 190 ? -12.794 4.541 7.439 1.00 91.75 190 VAL A O 1
ATOM 1430 N N . LEU A 1 191 ? -12.865 3.254 5.609 1.00 91.62 191 LEU A N 1
ATOM 1431 C CA . LEU A 1 191 ? -14.328 3.228 5.524 1.00 91.62 191 LEU A CA 1
ATOM 1432 C C . LEU A 1 191 ? -14.958 2.517 6.727 1.00 91.62 191 LEU A C 1
ATOM 1434 O O . LEU A 1 191 ? -15.861 3.048 7.369 1.00 91.62 191 LEU A O 1
ATOM 1438 N N . VAL A 1 192 ? -14.458 1.339 7.088 1.00 87.88 192 VAL A N 1
ATOM 1439 C CA . VAL A 1 192 ? -14.946 0.577 8.243 1.00 87.88 192 VAL A CA 1
ATOM 1440 C C . VAL A 1 192 ? -14.744 1.369 9.542 1.00 87.88 192 VAL A C 1
ATOM 1442 O O . VAL A 1 192 ? -15.651 1.450 10.375 1.00 87.88 192 VAL A O 1
ATOM 1445 N N . SER A 1 193 ? -13.593 2.024 9.689 1.00 86.38 193 SER A N 1
ATOM 1446 C CA . SER A 1 193 ? -13.257 2.831 10.864 1.00 86.38 193 SER A CA 1
ATOM 1447 C C . SER A 1 193 ? -14.080 4.117 10.966 1.00 86.38 193 SER A C 1
ATOM 1449 O O . SER A 1 193 ? -14.543 4.459 12.056 1.00 86.38 193 SER A O 1
ATOM 1451 N N . SER A 1 194 ? -14.335 4.802 9.849 1.00 87.44 194 SER A N 1
ATOM 1452 C CA . SER A 1 194 ? -15.191 5.997 9.810 1.00 87.44 194 SER A CA 1
ATOM 1453 C C . SER A 1 194 ? -16.660 5.669 10.103 1.00 87.44 194 SER A C 1
ATOM 1455 O O . SER A 1 194 ? -17.305 6.360 10.895 1.00 87.44 194 SER A O 1
ATOM 1457 N N . LEU A 1 195 ? -17.183 4.563 9.560 1.00 85.19 195 LEU A N 1
ATOM 1458 C CA . LEU A 1 195 ? -18.527 4.071 9.878 1.00 85.19 195 LEU A CA 1
ATOM 1459 C C . LEU A 1 195 ? -18.664 3.676 11.349 1.00 85.19 195 LEU A C 1
ATOM 1461 O O . LEU A 1 195 ? -19.734 3.847 11.934 1.00 85.19 195 LEU A O 1
ATOM 1465 N N . ALA A 1 196 ? -17.598 3.149 11.950 1.00 80.69 196 ALA A N 1
ATOM 1466 C CA . ALA A 1 196 ? -17.565 2.842 13.371 1.00 80.69 196 ALA A CA 1
ATOM 1467 C C . ALA A 1 196 ? -17.536 4.103 14.244 1.00 80.69 196 ALA A C 1
ATOM 1469 O O . ALA A 1 196 ? -18.181 4.117 15.289 1.00 80.69 196 ALA A O 1
ATOM 1470 N N . LEU A 1 197 ? -16.827 5.151 13.808 1.00 78.62 197 LEU A N 1
ATOM 1471 C CA . LEU A 1 197 ? -16.769 6.441 14.495 1.00 78.62 197 LEU A CA 1
ATOM 1472 C C . LEU A 1 197 ? -18.124 7.159 14.467 1.00 78.62 197 LEU A C 1
ATOM 1474 O O . LEU A 1 197 ? -18.556 7.651 15.497 1.00 78.62 197 LEU A O 1
ATOM 1478 N N . LYS A 1 198 ? -18.834 7.147 13.329 1.00 76.00 198 LYS A N 1
ATOM 1479 C CA . LYS A 1 198 ? -20.175 7.756 13.192 1.00 76.00 198 LYS A CA 1
ATOM 1480 C C . LYS A 1 198 ? -21.221 7.159 14.148 1.00 76.00 198 LYS A C 1
ATOM 1482 O O . LYS A 1 198 ? -22.254 7.771 14.394 1.00 76.00 198 LYS A O 1
ATOM 1487 N N . ARG A 1 199 ? -21.010 5.926 14.615 1.00 66.12 199 ARG A N 1
ATOM 1488 C CA . ARG A 1 199 ? -21.944 5.214 15.506 1.00 66.12 199 ARG A CA 1
ATOM 1489 C C . ARG A 1 199 ? -21.677 5.447 16.994 1.00 66.12 199 ARG A C 1
ATOM 1491 O O . ARG A 1 199 ? -22.415 4.884 17.803 1.00 66.12 199 ARG A O 1
ATOM 1498 N N . TYR A 1 200 ? -20.617 6.175 17.333 1.00 58.47 200 TYR A N 1
ATOM 1499 C CA . TYR A 1 200 ? -20.293 6.599 18.693 1.00 58.47 200 TYR A CA 1
ATOM 1500 C C . TYR A 1 200 ? -20.812 8.015 18.929 1.00 58.47 200 TYR A C 1
ATOM 1502 O O . TYR A 1 200 ? -21.246 8.270 20.071 1.00 58.47 200 TYR A O 1
#